Protein AF-0000000075078031 (afdb_homodimer)

InterPro domains:
  IPR005346 RnfH protein [MF_00460] (6-94)
  IPR005346 RnfH protein [PF03658] (6-88)
  IPR005346 RnfH protein [PTHR37483] (5-93)
  IPR016155 Molybdopterin synthase/thiamin biosynthesis sulphur carrier, beta-grasp [SSF54285] (5-80)
  IPR037021 RnfH superfamily [G3DSA:3.10.20.280] (1-89)

Nearest PDB structures (foldseek):
  2hj1-assembly1_B  TM=7.888E-01  e=2.689E-07  Haemophilus influenzae 86-028NP
  4uce-assembly1_A  TM=3.775E-01  e=6.584E-01  Human respiratory syncytial virus A2
  4uca-assembly2_B  TM=3.814E-01  e=9.697E-01  Human respiratory syncytial virus A2
  8bsi-assembly1_LT  TM=3.295E-01  e=5.536E+00  Giardia duodenalis
  2hj1-assembly1_B  TM=7.887E-01  e=2.689E-07  Haemophilus influenzae 86-028NP

Secondary structure (DSSP, 8-state):
----EEEEEEEEEETTEEEEEEEEEETT-BHHHHHHHHTHHHH-TT--TTT-EEEEEEEEE-TTPBP-TT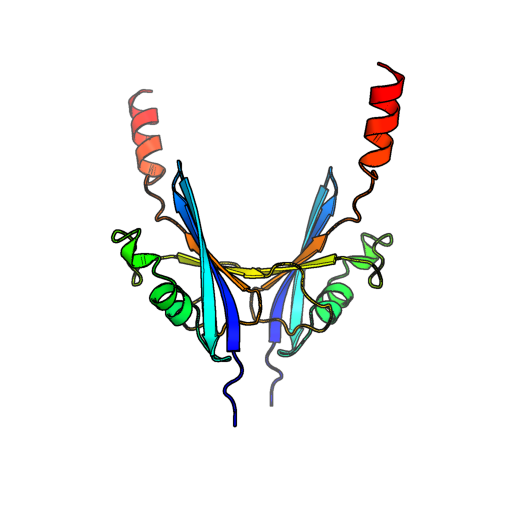EEEEEEPP--S-HHHHHHHHHHH-/----EEEEEEEEEETTEEEEEEEEEETT-BHHHHHHHHTHHHH-TT--TTT-EEEEEEEEE-TTPBP-TTEEEEEEPP--S-HHHHHHHHHHH-

pLDDT: mean 83.97, std 17.92, range [38.12, 98.19]

Structure (mmCIF, N/CA/C/O backbone):
data_AF-0000000075078031-model_v1
#
loop_
_entity.id
_entity.type
_entity.pdbx_description
1 polymer 'UPF0125 protein EQU24_10195'
#
loop_
_atom_site.group_PDB
_atom_site.id
_atom_site.type_symbol
_atom_site.label_atom_id
_atom_site.label_alt_id
_atom_site.label_comp_id
_atom_site.label_asym_id
_atom_site.label_entity_id
_atom_site.label_seq_id
_atom_site.pdbx_PDB_ins_code
_atom_site.Cartn_x
_atom_site.Cartn_y
_atom_site.Cartn_z
_atom_site.occupancy
_atom_site.B_iso_or_equiv
_atom_site.auth_seq_id
_atom_site.auth_comp_id
_atom_site.auth_asym_id
_atom_site.auth_atom_id
_atom_site.pdbx_PDB_model_num
ATOM 1 N N . MET A 1 1 ? -7.195 -23.688 18.781 1 52.31 1 MET A N 1
ATOM 2 C CA . MET A 1 1 ? -7.797 -22.375 18.594 1 52.31 1 MET A CA 1
ATOM 3 C C . MET A 1 1 ? -7.98 -22.078 17.109 1 52.31 1 MET A C 1
ATOM 5 O O . MET A 1 1 ? -7.258 -22.625 16.266 1 52.31 1 MET A O 1
ATOM 9 N N . ALA A 1 2 ? -9.102 -21.75 16.625 1 66.88 2 ALA A N 1
ATOM 10 C CA . ALA A 1 2 ? -9.43 -21.578 15.219 1 66.88 2 ALA A CA 1
ATOM 11 C C . ALA A 1 2 ? -8.477 -20.594 14.547 1 66.88 2 ALA A C 1
ATOM 13 O O . ALA A 1 2 ? -8.148 -19.547 15.117 1 66.88 2 ALA A O 1
ATOM 14 N N . GLU A 1 3 ? -7.68 -21.062 13.672 1 84.44 3 GLU A N 1
ATOM 15 C CA . GLU A 1 3 ? -6.723 -20.234 12.938 1 84.44 3 GLU A CA 1
ATOM 16 C C . GLU A 1 3 ? -7.406 -19.047 12.289 1 84.44 3 GLU A C 1
ATOM 18 O O . GLU A 1 3 ? -8.43 -19.188 11.617 1 84.44 3 GLU A O 1
ATOM 23 N N . LYS A 1 4 ? -7.055 -17.859 12.75 1 92.5 4 LYS A N 1
ATOM 24 C CA . LYS A 1 4 ? -7.621 -16.641 12.156 1 92.5 4 LYS A CA 1
ATOM 25 C C . LYS A 1 4 ? -7.18 -16.484 10.703 1 92.5 4 LYS A C 1
ATOM 27 O O . LYS A 1 4 ? -6 -16.641 10.391 1 92.5 4 LYS A O 1
ATOM 32 N N . LEU A 1 5 ? -8.219 -16.406 9.836 1 96.25 5 LEU A N 1
ATOM 33 C CA . LEU A 1 5 ? -7.926 -16.25 8.422 1 96.25 5 LEU A CA 1
ATOM 34 C C . LEU A 1 5 ? -7.992 -14.773 8.008 1 96.25 5 LEU A C 1
ATOM 36 O O . LEU A 1 5 ? -8.719 -13.984 8.625 1 96.25 5 LEU A O 1
ATOM 40 N N . ILE A 1 6 ? -7.172 -14.461 7.035 1 93.88 6 ILE A N 1
ATOM 41 C CA . ILE A 1 6 ? -7.211 -13.125 6.449 1 93.88 6 ILE A CA 1
ATOM 42 C C . ILE A 1 6 ? -7.488 -13.219 4.953 1 93.88 6 ILE A C 1
ATOM 44 O O . ILE A 1 6 ? -7.113 -14.203 4.309 1 93.88 6 ILE A O 1
ATOM 48 N N . ARG A 1 7 ? -8.172 -12.219 4.434 1 95 7 ARG A N 1
ATOM 49 C CA . ARG A 1 7 ? -8.438 -12.086 3.004 1 95 7 ARG A CA 1
ATOM 50 C C . ARG A 1 7 ? -7.531 -11.039 2.369 1 95 7 ARG A C 1
ATOM 52 O O . ARG A 1 7 ? -7.465 -9.906 2.844 1 95 7 ARG A O 1
ATOM 59 N N . VAL A 1 8 ? -6.805 -11.453 1.307 1 95.25 8 VAL A N 1
ATOM 60 C CA . VAL A 1 8 ? -5.941 -10.516 0.603 1 95.25 8 VAL A CA 1
ATOM 61 C C . VAL 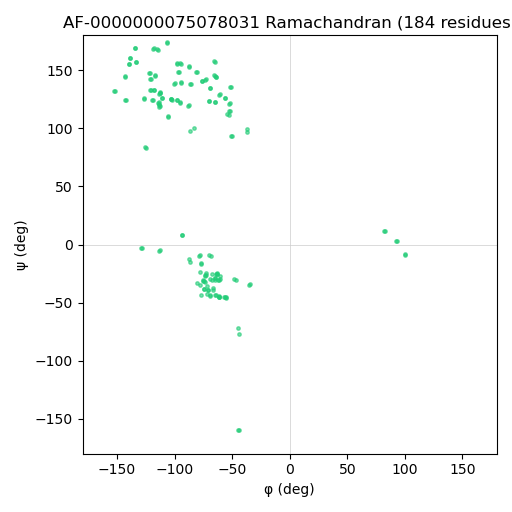A 1 8 ? -6.137 -10.664 -0.905 1 95.25 8 VAL A C 1
ATOM 63 O O . VAL A 1 8 ? -6.832 -11.57 -1.361 1 95.25 8 VAL A O 1
ATOM 66 N N . GLU A 1 9 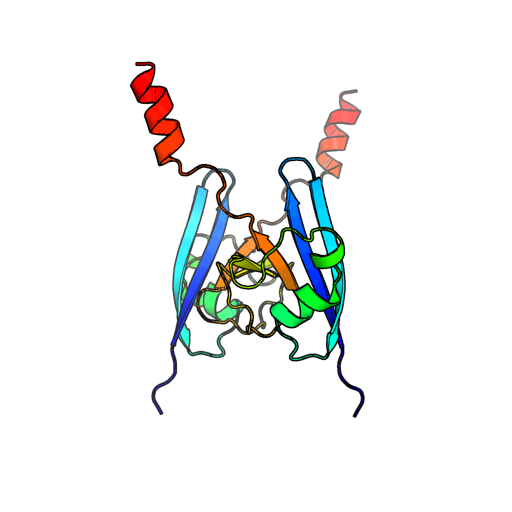? -5.539 -9.656 -1.618 1 96.06 9 GLU A N 1
ATOM 67 C CA . GLU A 1 9 ? -5.547 -9.695 -3.078 1 96.06 9 GLU A CA 1
ATOM 68 C C . GLU A 1 9 ? -4.129 -9.789 -3.633 1 96.06 9 GLU A C 1
ATOM 70 O O . GLU A 1 9 ? -3.184 -9.273 -3.027 1 96.06 9 GLU A O 1
ATOM 75 N N . VAL A 1 10 ? -3.971 -10.484 -4.703 1 97.19 10 VAL A N 1
ATOM 76 C CA . VAL A 1 10 ? -2.725 -10.547 -5.461 1 97.19 10 VAL A CA 1
ATOM 77 C C . VAL A 1 10 ? -2.953 -10.023 -6.875 1 97.19 10 VAL A C 1
ATOM 79 O O . VAL A 1 10 ? -3.83 -10.508 -7.59 1 97.19 10 VAL A O 1
ATOM 82 N N . ALA A 1 11 ? -2.184 -9.07 -7.199 1 95.69 11 ALA A N 1
ATOM 83 C CA . ALA A 1 11 ? -2.383 -8.414 -8.484 1 95.69 11 ALA A CA 1
ATOM 84 C C . ALA A 1 11 ? -1.135 -8.516 -9.359 1 95.69 11 ALA A C 1
ATOM 86 O O . ALA A 1 11 ? -0.011 -8.438 -8.852 1 95.69 11 ALA A O 1
ATOM 87 N N . TYR A 1 12 ? -1.345 -8.695 -10.672 1 95.69 12 TYR A N 1
ATOM 88 C CA . TYR A 1 12 ? -0.318 -8.672 -11.711 1 95.69 12 TYR A CA 1
ATOM 89 C C . TYR A 1 12 ? -0.837 -8.016 -12.977 1 95.69 12 TYR A C 1
ATOM 91 O O . TYR A 1 12 ? -1.879 -8.406 -13.508 1 95.69 12 TYR A O 1
ATOM 99 N N . ALA A 1 13 ? -0.062 -6.973 -13.391 1 90.19 13 ALA A N 1
ATOM 100 C CA . ALA A 1 13 ? -0.541 -6.207 -14.539 1 90.19 13 ALA A CA 1
ATOM 101 C C . ALA A 1 13 ? 0.386 -6.379 -15.742 1 90.19 13 ALA A C 1
ATOM 103 O O . ALA A 1 13 ? 1.573 -6.055 -15.672 1 90.19 13 ALA A O 1
ATOM 104 N N . LYS A 1 14 ? -0.208 -6.875 -16.781 1 86.38 14 LYS A N 1
ATOM 105 C CA . LYS A 1 14 ? 0.405 -6.797 -18.094 1 86.38 14 LYS A CA 1
ATOM 106 C C . LYS A 1 14 ? -0.108 -5.586 -18.875 1 86.38 14 LYS A C 1
ATOM 108 O O . LYS A 1 14 ? -1.148 -5.023 -18.531 1 86.38 14 LYS A O 1
ATOM 113 N N . PRO A 1 15 ? 0.733 -5.125 -19.875 1 82.75 15 PRO A N 1
ATOM 114 C CA . PRO A 1 15 ? 0.284 -3.955 -20.641 1 82.75 15 PRO A CA 1
ATOM 115 C C . PRO A 1 15 ? -1.155 -4.09 -21.125 1 82.75 15 PRO A C 1
ATOM 117 O O . PRO A 1 15 ? -1.91 -3.113 -21.109 1 82.75 15 PRO A O 1
ATOM 120 N N . GLU A 1 16 ? -1.658 -5.227 -21.375 1 85.94 16 GLU A N 1
ATOM 121 C CA . GLU A 1 16 ? -2.973 -5.402 -21.984 1 85.94 16 GLU A CA 1
ATOM 122 C C . GLU A 1 16 ? -3.955 -6.039 -21.016 1 85.94 16 GLU A C 1
ATOM 124 O O . GLU A 1 16 ? -5.133 -6.211 -21.328 1 85.94 16 GLU A O 1
ATOM 129 N N . GLU A 1 17 ? -3.43 -6.398 -19.906 1 88.38 17 GLU A N 1
ATOM 130 C CA . GLU A 1 17 ? -4.309 -7.133 -19 1 88.38 17 GLU A CA 1
ATOM 131 C C . GLU A 1 17 ? -3.898 -6.922 -17.547 1 88.38 17 GLU A C 1
ATOM 133 O O . GLU A 1 17 ? -2.717 -7.02 -17.203 1 88.38 17 GLU A O 1
ATOM 138 N N . GLN A 1 18 ? -4.855 -6.625 -16.75 1 92 18 GLN A N 1
ATOM 139 C CA . GLN A 1 18 ? -4.66 -6.609 -15.312 1 92 18 GLN A CA 1
ATOM 140 C C . GLN A 1 18 ? -5.465 -7.719 -14.633 1 92 18 GLN A C 1
ATOM 142 O O . GLN A 1 18 ? -6.664 -7.859 -14.883 1 92 18 GLN A O 1
ATOM 147 N N . VAL A 1 19 ? -4.77 -8.492 -13.781 1 95.62 19 VAL A N 1
ATOM 148 C CA . VAL A 1 19 ? -5.434 -9.57 -13.062 1 95.62 19 VAL A CA 1
ATOM 149 C C . VAL A 1 19 ? -5.312 -9.344 -11.555 1 95.62 19 VAL A C 1
ATOM 151 O O . VAL A 1 19 ? -4.23 -9.031 -11.055 1 95.62 19 VAL A O 1
ATOM 154 N N . ILE A 1 20 ? -6.426 -9.492 -10.914 1 96.06 20 ILE A N 1
ATOM 155 C CA . ILE A 1 20 ? -6.473 -9.43 -9.453 1 96.06 20 ILE A CA 1
ATOM 156 C C . ILE A 1 20 ? -7.152 -10.688 -8.914 1 96.06 20 ILE A C 1
ATOM 158 O O . ILE A 1 20 ? -8.289 -10.992 -9.273 1 96.06 20 ILE A O 1
ATOM 162 N N . LEU A 1 21 ? -6.465 -11.359 -8.023 1 97.62 21 LEU A N 1
ATOM 163 C CA . LEU A 1 21 ? -6.98 -12.602 -7.453 1 97.62 21 LEU A CA 1
ATOM 164 C C . LEU A 1 21 ? -7.176 -12.461 -5.945 1 97.62 21 LEU A C 1
ATOM 166 O O . LEU A 1 21 ? -6.277 -11.992 -5.242 1 97.62 21 LEU A O 1
ATOM 170 N N . ASN A 1 22 ? -8.328 -12.906 -5.527 1 97.38 22 ASN A N 1
ATOM 171 C CA . ASN A 1 22 ? -8.57 -12.969 -4.09 1 97.38 22 ASN A CA 1
ATOM 172 C C . ASN A 1 22 ? -8.062 -14.273 -3.488 1 97.38 22 ASN A C 1
ATOM 174 O O . ASN A 1 22 ? -8.188 -15.336 -4.102 1 97.38 22 ASN A O 1
ATOM 178 N N . THR A 1 23 ? -7.449 -14.117 -2.336 1 97.75 23 THR A N 1
ATOM 179 C CA . THR A 1 23 ? -6.957 -15.312 -1.661 1 97.75 23 THR A CA 1
ATOM 180 C C . THR A 1 23 ? -7.125 -15.188 -0.149 1 97.75 23 THR A C 1
ATOM 182 O O . THR A 1 23 ? -7.035 -14.094 0.402 1 97.75 23 THR A O 1
ATOM 185 N N . THR A 1 24 ? -7.422 -16.312 0.493 1 97.88 24 THR A N 1
ATOM 186 C CA . THR A 1 24 ? -7.57 -16.391 1.941 1 97.88 24 THR A CA 1
ATOM 187 C C . THR A 1 24 ? -6.457 -17.234 2.557 1 97.88 24 THR A C 1
ATOM 189 O O . THR A 1 24 ? -6.16 -18.328 2.072 1 97.88 24 THR A O 1
ATOM 192 N N . LEU A 1 25 ? -5.875 -16.672 3.562 1 97.69 25 LEU A N 1
ATOM 193 C CA . LEU A 1 25 ? -4.727 -17.312 4.199 1 97.69 25 LEU A CA 1
ATOM 194 C C . LEU A 1 25 ? -4.805 -17.188 5.715 1 97.69 25 LEU A C 1
ATOM 196 O O . LEU A 1 25 ? -5.543 -16.344 6.234 1 97.69 25 LEU A O 1
ATOM 200 N N . PRO A 1 26 ? -4.07 -18.047 6.418 1 97.12 26 PRO A N 1
ATOM 201 C CA . PRO A 1 26 ? -3.973 -17.828 7.863 1 97.12 26 PRO A CA 1
ATOM 202 C C . PRO A 1 26 ? -3.268 -16.516 8.219 1 97.12 26 PRO A C 1
ATOM 204 O O . PRO A 1 26 ? -2.334 -16.109 7.523 1 97.12 26 PRO A O 1
ATOM 207 N N . GLU A 1 27 ? -3.75 -15.906 9.266 1 94.81 27 GLU A N 1
ATOM 208 C CA . GLU A 1 27 ? -3.02 -14.766 9.805 1 94.81 27 GLU A CA 1
ATOM 209 C C . GLU A 1 27 ? -1.55 -15.109 10.031 1 94.81 27 GLU A C 1
ATOM 211 O O . GLU A 1 27 ? -1.229 -16.188 10.531 1 94.81 27 GLU A O 1
ATOM 216 N N . GLY A 1 28 ? -0.612 -14.203 9.641 1 93.5 28 GLY A N 1
ATOM 217 C CA . GLY A 1 28 ? 0.814 -14.469 9.734 1 93.5 28 GLY A CA 1
ATOM 218 C C . GLY A 1 28 ? 1.431 -14.883 8.406 1 93.5 28 GLY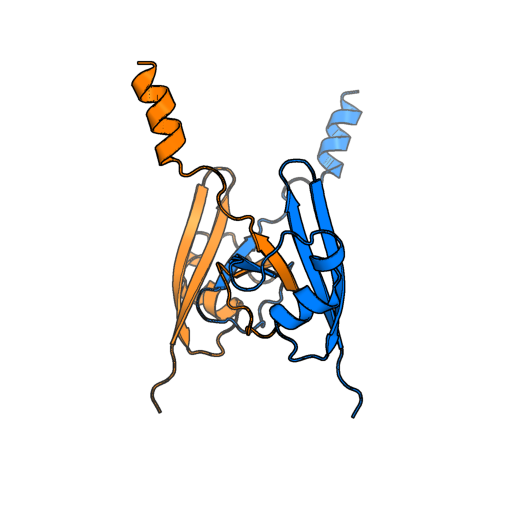 A C 1
ATOM 219 O O . GLY A 1 28 ? 2.656 -14.953 8.289 1 93.5 28 GLY A O 1
ATOM 220 N N . ALA A 1 29 ? 0.573 -15.117 7.414 1 96.75 29 ALA A N 1
ATOM 221 C CA . ALA A 1 29 ? 1.073 -15.484 6.094 1 96.75 29 ALA A CA 1
ATOM 222 C C . ALA A 1 29 ? 1.873 -14.344 5.473 1 96.75 29 ALA A C 1
ATOM 224 O O . ALA A 1 29 ? 1.639 -13.172 5.785 1 96.75 29 ALA A O 1
ATOM 225 N N . THR A 1 30 ? 2.734 -14.711 4.535 1 96.5 30 THR A N 1
ATOM 226 C CA . THR A 1 30 ? 3.641 -13.742 3.932 1 96.5 30 THR A CA 1
ATOM 227 C C . THR A 1 30 ? 3.205 -13.406 2.508 1 96.5 30 THR A C 1
ATOM 229 O O . THR A 1 30 ? 2.305 -14.047 1.962 1 96.5 30 THR A O 1
ATOM 232 N N . VAL A 1 31 ? 3.887 -12.477 1.977 1 96.19 31 VAL A N 1
ATOM 233 C CA . VAL A 1 31 ? 3.695 -12.086 0.583 1 96.19 31 VAL A CA 1
ATOM 234 C C . VAL A 1 31 ? 3.896 -13.297 -0.323 1 96.19 31 VAL A C 1
ATOM 236 O O . VAL A 1 31 ? 3.082 -13.562 -1.211 1 96.19 31 VAL A O 1
ATOM 239 N N . GLU A 1 32 ? 4.922 -14.031 -0.064 1 97.62 32 GLU A N 1
ATOM 240 C CA . GLU A 1 32 ? 5.207 -15.219 -0.861 1 97.62 32 GLU A CA 1
ATOM 241 C C . GLU A 1 32 ? 4.074 -16.234 -0.764 1 97.62 32 GLU A C 1
ATOM 243 O O . GLU A 1 32 ? 3.648 -16.797 -1.776 1 97.62 32 GLU A O 1
ATOM 248 N N . ASP A 1 33 ? 3.617 -16.438 0.442 1 98.06 33 ASP A N 1
ATOM 249 C CA . ASP A 1 33 ? 2.508 -17.359 0.654 1 98.06 33 ASP A CA 1
ATOM 250 C C . ASP A 1 33 ? 1.303 -16.984 -0.202 1 98.06 33 ASP A C 1
ATOM 252 O O . ASP A 1 33 ? 0.677 -17.844 -0.822 1 98.06 33 ASP A O 1
ATOM 256 N N . ALA A 1 34 ? 1.027 -15.711 -0.172 1 98.19 34 ALA A N 1
ATOM 257 C CA . ALA A 1 34 ? -0.129 -15.219 -0.913 1 98.19 34 ALA A CA 1
ATOM 258 C C . ALA A 1 34 ? 0.051 -15.422 -2.414 1 98.19 34 ALA A C 1
ATOM 260 O O . ALA A 1 34 ? -0.882 -15.836 -3.107 1 98.19 34 ALA A O 1
ATOM 261 N N . ILE A 1 35 ? 1.223 -15.133 -2.9 1 97.94 35 ILE A N 1
ATOM 262 C CA . ILE A 1 35 ? 1.506 -15.273 -4.324 1 97.94 35 ILE A CA 1
ATOM 263 C C . ILE A 1 35 ? 1.332 -16.734 -4.742 1 97.94 35 ILE A C 1
ATOM 265 O O . ILE A 1 35 ? 0.65 -17.031 -5.727 1 97.94 35 ILE A O 1
ATOM 269 N N . ILE A 1 36 ? 1.835 -17.594 -3.98 1 97.88 36 ILE A N 1
ATOM 270 C CA . ILE A 1 36 ? 1.804 -19.016 -4.305 1 97.88 36 ILE A CA 1
ATOM 271 C C . ILE A 1 36 ? 0.371 -19.531 -4.215 1 97.88 36 ILE A C 1
ATOM 273 O O . ILE A 1 36 ? -0.115 -20.188 -5.137 1 97.88 36 ILE A O 1
ATOM 277 N N . LYS A 1 37 ? -0.307 -19.172 -3.262 1 98.19 37 LYS A N 1
ATOM 278 C CA . LYS A 1 37 ? -1.637 -19.719 -2.998 1 98.19 37 LYS A CA 1
ATOM 279 C C . LYS A 1 37 ? -2.664 -19.141 -3.971 1 98.19 37 LYS A C 1
ATOM 281 O O . LYS A 1 37 ? -3.652 -19.812 -4.297 1 98.19 37 LYS A O 1
ATOM 286 N N . SER A 1 38 ? -2.488 -18 -4.383 1 98 38 SER A N 1
ATOM 287 C CA . SER A 1 38 ? -3.48 -17.281 -5.176 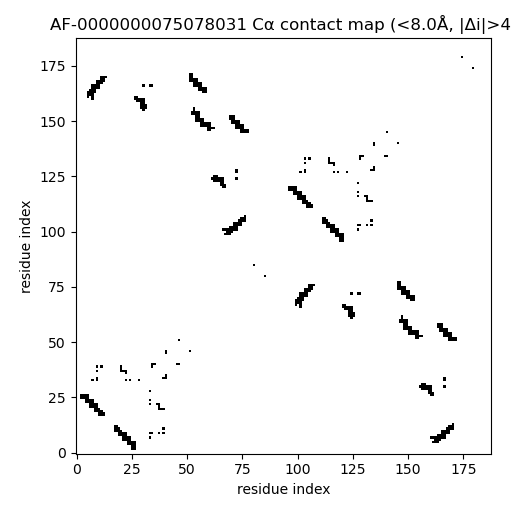1 98 38 SER A CA 1
ATOM 288 C C . SER A 1 38 ? -3.695 -17.953 -6.527 1 98 38 SER A C 1
ATOM 290 O O . SER A 1 38 ? -4.742 -17.781 -7.152 1 98 38 SER A O 1
ATOM 292 N N . GLY A 1 39 ? -2.648 -18.625 -7.043 1 97.56 39 GLY A N 1
ATOM 293 C CA . GLY A 1 39 ? -2.715 -19.219 -8.367 1 97.56 39 GLY A CA 1
ATOM 294 C C . GLY A 1 39 ? -2.184 -18.312 -9.461 1 97.56 39 GLY A C 1
ATOM 295 O O . GLY A 1 39 ? -2.211 -18.672 -10.641 1 97.56 39 GLY A O 1
ATOM 296 N N . ILE A 1 40 ? -1.698 -17.203 -9.086 1 97.62 40 ILE A N 1
ATOM 297 C CA . ILE A 1 40 ? -1.232 -16.234 -10.078 1 97.62 40 ILE A CA 1
ATOM 298 C C . ILE A 1 40 ? -0.082 -16.844 -10.883 1 97.62 40 ILE A C 1
ATOM 300 O O . ILE A 1 40 ? 0.055 -16.562 -12.078 1 97.62 40 ILE A O 1
ATOM 304 N N . LEU A 1 41 ? 0.693 -17.688 -10.328 1 96.56 41 LEU A N 1
ATOM 305 C CA . LEU A 1 41 ? 1.831 -18.297 -11.008 1 96.56 41 LEU A CA 1
ATOM 306 C C . LEU A 1 41 ? 1.365 -19.328 -12.039 1 96.56 41 LEU A C 1
ATOM 308 O O . LEU A 1 41 ? 2.078 -19.609 -13 1 96.56 41 LEU A O 1
ATOM 312 N N . VAL A 1 42 ? 0.212 -19.891 -11.805 1 96.44 42 VAL A N 1
ATOM 313 C CA . VAL A 1 42 ? -0.378 -20.812 -12.773 1 96.44 42 VAL A CA 1
ATOM 314 C C . VAL A 1 42 ? -0.854 -20.031 -14 1 96.44 42 VAL A C 1
ATOM 316 O O . VAL A 1 42 ? -0.65 -20.469 -15.141 1 96.44 42 VAL A O 1
ATOM 319 N N . ARG A 1 43 ? -1.389 -18.906 -13.727 1 94.75 43 ARG A N 1
ATOM 320 C CA . ARG A 1 43 ? -1.907 -18.062 -14.797 1 94.75 43 ARG A CA 1
ATOM 321 C C . ARG A 1 43 ? -0.771 -17.391 -15.562 1 94.75 43 ARG A C 1
ATOM 323 O O . ARG A 1 43 ? -0.861 -17.219 -16.781 1 94.75 43 ARG A O 1
ATOM 330 N N . PHE A 1 44 ? 0.201 -17.016 -14.852 1 95.38 44 PHE A N 1
ATOM 331 C CA . PHE A 1 44 ? 1.363 -16.359 -15.445 1 95.38 44 PHE A CA 1
ATOM 332 C C . PHE A 1 44 ? 2.645 -17.094 -15.07 1 95.38 44 PHE A C 1
ATOM 334 O O . PHE A 1 44 ? 3.41 -16.625 -14.219 1 95.38 44 PHE A O 1
ATOM 341 N N . PRO A 1 45 ? 2.957 -18.141 -15.789 1 95.25 45 PRO A N 1
ATOM 342 C CA . PRO A 1 45 ? 4.117 -18.953 -15.453 1 95.25 45 PRO A CA 1
ATOM 343 C C . PRO A 1 45 ? 5.445 -18.234 -15.672 1 95.25 45 PRO A C 1
ATOM 345 O O . PRO A 1 45 ? 6.488 -18.688 -15.203 1 95.25 45 PRO A O 1
ATOM 348 N N . GLU A 1 46 ? 5.41 -17.094 -16.297 1 92.81 46 GLU A N 1
ATOM 349 C CA . GLU A 1 46 ? 6.621 -16.328 -16.562 1 92.81 46 GLU A CA 1
ATOM 350 C C . GLU A 1 46 ? 7.113 -15.609 -15.32 1 92.81 46 GLU A C 1
ATOM 352 O O . GLU A 1 46 ? 8.258 -15.141 -15.281 1 92.81 46 GLU A O 1
ATOM 357 N N . ILE A 1 47 ? 6.281 -15.531 -14.414 1 94.06 47 ILE A N 1
ATOM 358 C CA . ILE A 1 47 ? 6.688 -14.859 -13.18 1 94.06 47 ILE A CA 1
ATOM 359 C C . ILE A 1 47 ? 7.707 -15.719 -12.438 1 94.06 47 ILE A C 1
ATOM 361 O O . ILE A 1 47 ? 7.434 -16.875 -12.109 1 94.06 47 ILE A O 1
ATOM 365 N N . ASP A 1 48 ? 8.828 -15.094 -12.195 1 93.75 48 ASP A N 1
ATOM 366 C CA . ASP A 1 48 ? 9.883 -15.734 -11.414 1 93.75 48 ASP A CA 1
ATOM 367 C C . ASP A 1 48 ? 9.953 -15.141 -10.008 1 93.75 48 ASP A C 1
ATOM 369 O O . ASP A 1 48 ? 10.477 -14.039 -9.82 1 93.75 48 ASP A O 1
ATOM 373 N N . LEU A 1 49 ? 9.562 -15.914 -9.039 1 92.25 49 LEU A N 1
ATOM 374 C CA . LEU A 1 49 ? 9.461 -15.43 -7.664 1 92.25 49 LEU A CA 1
ATOM 375 C C . LEU A 1 49 ? 10.828 -15.008 -7.129 1 92.25 49 LEU A C 1
ATOM 377 O O . LEU A 1 49 ? 10.914 -14.172 -6.227 1 92.25 49 LEU A O 1
ATOM 381 N N . SER A 1 50 ? 11.859 -15.562 -7.703 1 90.5 50 SER A N 1
ATOM 382 C CA . SER A 1 50 ? 13.211 -15.266 -7.227 1 90.5 50 SER A CA 1
ATOM 383 C C . SER A 1 50 ? 13.688 -13.914 -7.746 1 90.5 50 SER A C 1
ATOM 385 O O . SER A 1 50 ? 14.672 -13.359 -7.242 1 90.5 50 SER A O 1
ATOM 387 N N . GLN A 1 51 ? 12.938 -13.336 -8.68 1 89.44 51 GLN A N 1
ATOM 388 C CA . GLN A 1 51 ? 13.414 -12.117 -9.328 1 89.44 51 GLN A CA 1
ATOM 389 C C . GLN A 1 51 ? 12.359 -11.023 -9.289 1 89.44 51 GLN A C 1
ATOM 391 O O . GLN A 1 51 ? 12.625 -9.875 -9.664 1 89.44 51 GLN A O 1
ATOM 396 N N . VAL A 1 52 ? 11.281 -11.281 -8.812 1 89.69 52 VAL A N 1
ATOM 397 C CA . VAL A 1 52 ? 10.164 -10.344 -8.922 1 89.69 52 VAL A CA 1
ATOM 398 C C . VAL A 1 52 ? 10.297 -9.258 -7.852 1 89.69 52 VAL A C 1
ATOM 400 O O . VAL A 1 52 ? 10.875 -9.492 -6.789 1 89.69 52 VAL A O 1
ATOM 403 N N . LYS A 1 53 ? 9.805 -8.117 -8.25 1 90.69 53 LYS A N 1
ATOM 404 C CA . LYS A 1 53 ? 9.562 -7.055 -7.285 1 90.69 53 LYS A CA 1
ATOM 405 C C . LYS A 1 53 ? 8.086 -6.988 -6.898 1 90.69 53 LYS A C 1
ATOM 407 O O . LYS A 1 53 ? 7.211 -7.164 -7.746 1 90.69 53 LYS A O 1
ATOM 412 N N . VAL A 1 54 ? 7.93 -6.793 -5.617 1 92.94 54 VAL A N 1
ATOM 413 C CA . VAL A 1 54 ? 6.551 -6.762 -5.145 1 92.94 54 VAL A CA 1
ATOM 414 C C . VAL A 1 54 ? 6.352 -5.566 -4.215 1 92.94 54 VAL A C 1
ATOM 416 O O . VAL A 1 54 ? 7.316 -5.047 -3.646 1 92.94 54 VAL A O 1
ATOM 419 N N . GLY A 1 55 ? 5.062 -5.18 -4.145 1 90.62 55 GLY A N 1
ATOM 420 C CA . GLY A 1 55 ? 4.641 -4.152 -3.207 1 90.62 55 GLY A CA 1
ATOM 421 C C . GLY A 1 55 ? 3.309 -4.457 -2.549 1 90.62 55 GLY A C 1
ATOM 422 O O . GLY A 1 55 ? 2.531 -5.27 -3.051 1 90.62 55 GLY A O 1
ATOM 423 N N . ILE A 1 56 ? 3.131 -3.891 -1.396 1 89.62 56 ILE A N 1
ATOM 424 C CA . ILE A 1 56 ? 1.86 -4.066 -0.702 1 89.62 56 ILE A CA 1
ATOM 425 C C . ILE A 1 56 ? 1.095 -2.744 -0.684 1 89.62 56 ILE A C 1
ATOM 427 O O . ILE A 1 56 ? 1.665 -1.692 -0.388 1 89.62 56 ILE A O 1
ATOM 431 N N . PHE A 1 57 ? -0.117 -2.818 -1.165 1 82.12 57 PHE A N 1
ATOM 432 C CA . PHE A 1 57 ? -1.062 -1.712 -1.062 1 82.12 57 PHE A CA 1
ATOM 433 C C . PHE A 1 57 ? -2.223 -2.074 -0.143 1 82.12 57 PHE A C 1
ATOM 435 O O . PHE A 1 57 ? -2.791 -3.162 -0.252 1 82.12 57 PHE A O 1
ATOM 442 N N . SER A 1 58 ? -2.316 -1.352 0.814 1 77.94 58 SER A N 1
ATOM 443 C CA . SER A 1 58 ? -3.502 -1.573 1.637 1 77.94 58 SER A CA 1
ATOM 444 C C . SER A 1 58 ? -4.625 -0.617 1.255 1 77.94 58 SER A C 1
ATOM 446 O O . SER A 1 58 ? -4.375 0.532 0.886 1 77.94 58 SER A O 1
ATOM 448 N N . GLY A 1 59 ? -5.754 -1.21 0.903 1 70.94 59 GLY A N 1
ATOM 449 C CA . GLY A 1 59 ? -6.914 -0.345 0.761 1 70.94 59 GLY A CA 1
ATOM 450 C C . GLY A 1 59 ? -7.066 0.643 1.902 1 70.94 59 GLY A C 1
ATOM 451 O O . GLY A 1 59 ? -6.098 0.947 2.6 1 70.94 59 GLY A O 1
ATOM 452 N N . ALA A 1 60 ? -8.266 1.179 2.096 1 75.62 60 ALA A N 1
ATOM 453 C CA . ALA A 1 60 ? -8.609 2.037 3.227 1 75.62 60 ALA A CA 1
ATOM 454 C C . ALA A 1 60 ? -8.234 1.377 4.551 1 75.62 60 ALA A C 1
ATOM 456 O O . ALA A 1 60 ? -8.43 0.172 4.727 1 75.62 60 ALA A O 1
ATOM 457 N N . CYS A 1 61 ? -7.379 2.08 5.312 1 84.38 61 CYS A N 1
ATOM 458 C CA . CYS A 1 61 ? -6.934 1.522 6.586 1 84.38 61 CYS A CA 1
ATOM 459 C C . CYS A 1 61 ? -7.418 2.373 7.754 1 84.38 61 CYS A C 1
ATOM 461 O O . CYS A 1 61 ? -7.965 3.459 7.551 1 84.38 61 CYS A O 1
ATOM 463 N N . LYS A 1 62 ? -7.234 1.738 8.906 1 88.31 62 LYS A N 1
ATOM 464 C CA . LYS A 1 62 ? -7.629 2.439 10.125 1 88.31 62 LYS A CA 1
ATOM 465 C C . LYS A 1 62 ? -6.492 3.312 10.648 1 88.31 62 LYS A C 1
ATOM 467 O O . LYS A 1 62 ? -5.316 2.994 10.453 1 88.31 62 LYS A O 1
ATOM 472 N N . LEU A 1 63 ? -6.914 4.297 11.328 1 93.81 63 LEU A N 1
ATOM 473 C CA . LEU A 1 63 ? -5.945 5.223 11.898 1 93.81 63 LEU A CA 1
ATOM 474 C C . LEU A 1 63 ? -5.07 4.52 12.938 1 93.81 63 LEU A C 1
ATOM 476 O O . LEU A 1 63 ? -3.932 4.934 13.172 1 93.81 63 LEU A O 1
ATOM 480 N N . ASN A 1 64 ? -5.574 3.457 13.531 1 93.88 64 ASN A N 1
ATOM 481 C CA . ASN A 1 64 ? -4.824 2.791 14.594 1 93.88 64 ASN A CA 1
ATOM 482 C C . ASN A 1 64 ? -3.977 1.647 14.047 1 93.88 64 ASN A C 1
ATOM 484 O O . ASN A 1 64 ? -3.363 0.903 14.812 1 93.88 64 ASN A O 1
ATOM 488 N N . GLN A 1 65 ? -3.891 1.507 12.781 1 89.62 65 GLN A N 1
ATOM 489 C CA . GLN A 1 65 ? -3.062 0.464 12.18 1 89.62 65 GLN A CA 1
ATOM 490 C C . GLN A 1 65 ? -1.58 0.748 12.398 1 89.62 65 GLN A C 1
ATOM 492 O O . GLN A 1 65 ? -1.119 1.87 12.188 1 89.62 65 GLN A O 1
ATOM 497 N N . VAL A 1 66 ? -0.857 -0.3 12.797 1 90.62 66 VAL A N 1
ATOM 498 C CA . VAL A 1 66 ? 0.573 -0.175 13.055 1 90.62 66 VAL A CA 1
ATOM 499 C C . VAL A 1 66 ? 1.338 -0.114 11.734 1 90.62 66 VAL A C 1
ATOM 501 O O . VAL A 1 66 ? 1.041 -0.866 10.805 1 90.62 66 VAL A O 1
ATOM 504 N N . LEU A 1 67 ? 2.34 0.742 11.727 1 90.06 67 LEU A N 1
ATOM 505 C CA . LEU A 1 67 ? 3.135 0.968 10.523 1 90.06 67 LEU A CA 1
ATOM 506 C C . LEU A 1 67 ? 4.422 0.151 10.562 1 90.06 67 LEU A C 1
ATOM 508 O O . LEU A 1 67 ? 4.887 -0.234 11.641 1 90.06 67 LEU A O 1
ATOM 512 N N . LYS A 1 68 ? 4.934 -0.102 9.414 1 85.56 68 LYS A N 1
ATOM 513 C CA . LYS A 1 68 ? 6.238 -0.73 9.242 1 85.56 68 LYS A CA 1
ATOM 514 C C . LYS A 1 68 ? 7.199 0.193 8.492 1 85.56 68 LYS A C 1
ATOM 516 O O . LYS A 1 68 ? 6.781 1.2 7.922 1 85.56 68 LYS A O 1
ATOM 521 N N . GLU A 1 69 ? 8.406 -0.284 8.57 1 88.44 69 GLU A N 1
ATOM 522 C CA . GLU A 1 69 ? 9.453 0.483 7.895 1 88.44 69 GLU A CA 1
ATOM 523 C C . GLU A 1 69 ? 9.117 0.679 6.418 1 88.44 69 GLU A C 1
ATOM 525 O O . GLU A 1 69 ? 8.703 -0.263 5.738 1 88.44 69 GLU A O 1
ATOM 530 N N . PHE A 1 70 ? 9.102 1.983 5.883 1 87.31 70 PHE A N 1
ATOM 531 C CA . PHE A 1 70 ? 8.992 2.381 4.484 1 87.31 70 PHE A CA 1
ATOM 532 C C . PHE A 1 70 ? 7.539 2.379 4.031 1 87.31 70 PHE A C 1
ATOM 534 O O . PHE A 1 70 ? 7.254 2.486 2.836 1 87.31 70 PHE A O 1
ATOM 541 N N . ASP A 1 71 ? 6.664 2.27 4.949 1 88.94 71 ASP A N 1
ATOM 542 C CA . ASP A 1 71 ? 5.266 2.486 4.594 1 88.94 71 ASP A CA 1
ATOM 543 C C . ASP A 1 71 ? 5.023 3.936 4.172 1 88.94 71 ASP A C 1
ATOM 545 O O . ASP A 1 71 ? 5.691 4.848 4.664 1 88.94 71 ASP A O 1
ATOM 549 N N . ARG A 1 72 ? 4.117 4.055 3.229 1 91.62 72 ARG A N 1
ATOM 550 C CA . ARG A 1 72 ? 3.611 5.387 2.92 1 91.62 72 ARG A CA 1
ATOM 551 C C . ARG A 1 72 ? 2.133 5.508 3.281 1 91.62 72 ARG A C 1
ATOM 553 O O . ARG A 1 72 ? 1.305 4.738 2.789 1 91.62 72 ARG A O 1
ATOM 560 N N . VAL A 1 73 ? 1.863 6.41 4.09 1 94.44 73 VAL A N 1
ATOM 561 C CA . VAL A 1 73 ? 0.483 6.723 4.449 1 94.44 73 VAL A CA 1
ATOM 562 C C . VAL A 1 73 ? -0.089 7.738 3.465 1 94.44 73 VAL A C 1
ATOM 564 O O . VAL A 1 73 ? 0.427 8.852 3.344 1 94.44 73 VAL A O 1
ATOM 567 N N . GLU A 1 74 ? -1.126 7.32 2.832 1 93.12 74 GLU A N 1
ATOM 568 C CA . GLU A 1 74 ? -1.824 8.211 1.913 1 93.12 74 GLU A CA 1
ATOM 569 C C . GLU A 1 74 ? -3.113 8.742 2.533 1 93.12 74 GLU A C 1
ATOM 571 O O . GLU A 1 74 ? -3.967 7.965 2.965 1 93.12 74 GLU A O 1
ATOM 576 N N . ILE A 1 75 ? -3.291 10.07 2.588 1 94.25 75 ILE A N 1
ATOM 577 C CA . ILE A 1 75 ? -4.52 10.711 3.047 1 94.25 75 ILE A CA 1
ATOM 578 C C . ILE A 1 75 ? -5.375 11.102 1.847 1 94.25 75 ILE A C 1
ATOM 580 O O . ILE A 1 75 ? -4.941 11.883 0.994 1 94.25 75 ILE A O 1
ATOM 584 N N . TYR A 1 76 ? -6.527 10.633 1.877 1 90.75 76 TYR A N 1
ATOM 585 C CA . TYR A 1 76 ? -7.41 10.891 0.744 1 90.75 76 TYR A CA 1
ATOM 586 C C . TYR A 1 76 ? -8.289 12.109 0.999 1 90.75 76 TYR A C 1
ATOM 588 O O . TYR A 1 76 ? -8.758 12.32 2.119 1 90.75 76 TYR A O 1
ATOM 596 N N . ARG A 1 77 ? -8.461 12.867 -0.007 1 86.44 77 ARG A N 1
ATOM 597 C CA . ARG A 1 77 ? -9.359 14.016 0.091 1 86.44 77 ARG A CA 1
ATOM 598 C C . ARG A 1 77 ? -10.82 13.57 0.09 1 86.44 77 ARG A C 1
ATOM 600 O O . ARG A 1 77 ? -11.18 12.609 -0.588 1 86.44 77 ARG A O 1
ATOM 607 N N . PRO A 1 78 ? -11.602 14.312 0.945 1 78.81 78 PRO A N 1
ATOM 608 C CA . PRO A 1 78 ? -13.031 14.023 0.866 1 78.81 78 PRO A CA 1
ATOM 609 C C . PRO A 1 78 ? -13.617 14.305 -0.517 1 78.81 78 PRO A C 1
ATOM 611 O O . PRO A 1 78 ? -13.156 15.211 -1.214 1 78.81 78 PRO A O 1
ATOM 614 N N . LEU A 1 79 ? -14.312 13.344 -1.007 1 65.81 79 LEU A N 1
ATOM 615 C CA . LEU A 1 79 ? -14.961 13.531 -2.297 1 65.81 79 LEU A CA 1
ATOM 616 C C . LEU A 1 79 ? -15.773 14.82 -2.314 1 65.81 79 LEU A C 1
ATOM 618 O O . LEU A 1 79 ? -16.5 15.117 -1.362 1 65.81 79 LEU A O 1
ATOM 622 N N . LEU A 1 80 ? -15.133 15.867 -2.77 1 60.34 80 LEU A N 1
ATOM 623 C CA . LEU A 1 80 ? -15.875 17.125 -2.799 1 60.34 80 LEU A CA 1
ATOM 624 C C . LEU A 1 80 ? -17.281 16.922 -3.361 1 60.34 80 LEU A C 1
ATOM 626 O O . LEU A 1 80 ? -18.25 17.516 -2.869 1 60.34 80 LEU A O 1
ATOM 630 N N . HIS A 1 81 ? -17.375 16.672 -4.75 1 51.91 81 HIS A N 1
ATOM 631 C CA . HIS A 1 81 ? -18.656 16.828 -5.445 1 51.91 81 HIS A CA 1
ATOM 632 C C . HIS A 1 81 ? -19.484 15.555 -5.383 1 51.91 81 HIS A C 1
ATOM 634 O O . HIS A 1 81 ? -18.984 14.477 -5.715 1 51.91 81 HIS A O 1
ATOM 640 N N . ASP A 1 82 ? -20.391 15.508 -4.461 1 51.31 82 ASP A N 1
ATOM 641 C CA . ASP A 1 82 ? -21.422 14.492 -4.633 1 51.31 82 ASP A CA 1
ATOM 642 C C . ASP A 1 82 ? -21.797 14.336 -6.105 1 51.31 82 ASP A C 1
ATOM 644 O O . ASP A 1 82 ? -22.266 15.281 -6.742 1 51.31 82 ASP A O 1
ATOM 648 N N . PRO A 1 83 ? -21.219 13.312 -6.676 1 49.81 83 PRO A N 1
ATOM 649 C CA . PRO A 1 83 ? -21.625 13.086 -8.07 1 49.81 83 PRO A CA 1
ATOM 650 C C . PRO A 1 83 ? -23.094 13.422 -8.32 1 49.81 83 PRO A C 1
ATOM 652 O O . PRO A 1 83 ? -23.484 13.68 -9.469 1 49.81 83 PRO A O 1
ATOM 655 N N . LYS A 1 84 ? -23.828 13.164 -7.379 1 48.16 84 LYS A N 1
ATOM 656 C CA . LYS A 1 84 ? -25.234 13.406 -7.605 1 48.16 84 LYS A CA 1
ATOM 657 C C . LYS A 1 84 ? -25.5 14.875 -7.926 1 48.16 84 LYS A C 1
ATOM 659 O O . LYS A 1 84 ? -26.5 15.211 -8.578 1 48.16 84 LYS A O 1
ATOM 664 N N . GLU A 1 85 ? -24.703 15.641 -7.41 1 43.19 85 GLU A N 1
ATOM 665 C CA . GLU A 1 85 ? -25 17.031 -7.715 1 43.19 85 GLU A CA 1
ATOM 666 C C . GLU A 1 85 ? -24.547 17.406 -9.125 1 43.19 85 GLU A C 1
ATOM 668 O O . GLU A 1 85 ? -25.141 18.266 -9.773 1 43.19 85 GLU A O 1
ATOM 673 N N . SER A 1 86 ? -23.516 16.859 -9.5 1 44.16 86 SER A N 1
ATOM 674 C CA . SER A 1 86 ? -23.094 17.109 -10.875 1 44.16 86 SER A CA 1
ATOM 675 C C . SER A 1 86 ? -24.062 16.484 -11.875 1 44.16 86 SER A C 1
ATOM 677 O O . SER A 1 86 ? -24.266 17.016 -12.977 1 44.16 86 SER A O 1
ATOM 679 N N . ARG A 1 87 ? -24.594 15.508 -11.508 1 47.09 87 ARG A N 1
ATOM 680 C CA . ARG A 1 87 ? -25.625 14.938 -12.391 1 47.09 87 ARG A CA 1
ATOM 681 C C . ARG A 1 87 ? -26.875 15.797 -12.383 1 47.09 87 ARG A C 1
ATOM 683 O O . ARG A 1 87 ? -27.641 15.797 -13.359 1 47.09 87 ARG A O 1
ATOM 690 N N . ARG A 1 88 ? -27.156 16.328 -11.312 1 46.47 88 ARG A N 1
ATOM 691 C CA . ARG A 1 88 ? -28.359 17.156 -11.312 1 46.47 88 ARG A CA 1
ATOM 692 C C . ARG A 1 88 ? -28.188 18.391 -12.188 1 46.47 88 ARG A C 1
ATOM 694 O O . ARG A 1 88 ? -29.125 18.844 -12.844 1 46.47 88 ARG A O 1
ATOM 701 N N . SER A 1 89 ? -27.062 18.859 -12.117 1 43.47 89 SER A N 1
ATOM 702 C CA . SER A 1 89 ? -26.922 20.062 -12.922 1 43.47 89 SER A CA 1
ATOM 703 C C . SER A 1 89 ? -26.828 19.719 -14.406 1 43.47 89 SER A C 1
ATOM 705 O O . SER A 1 89 ? -27.25 20.516 -15.258 1 43.47 89 SER A O 1
ATOM 707 N N . LYS A 1 90 ? -26.297 18.594 -14.688 1 45.94 90 LYS A N 1
ATOM 708 C CA . LYS A 1 90 ? -26.312 18.219 -16.094 1 45.94 90 LYS A CA 1
ATOM 709 C C . LYS A 1 90 ? -27.719 17.844 -16.547 1 45.94 90 LYS A C 1
ATOM 711 O O . LYS A 1 90 ? -28.078 18.047 -17.719 1 45.94 90 LYS A O 1
ATOM 716 N N . ALA A 1 91 ? -28.375 17.125 -15.742 1 46.16 91 ALA A N 1
ATOM 717 C CA . ALA A 1 91 ? -29.75 16.812 -16.109 1 46.16 91 ALA A CA 1
ATOM 718 C C . ALA A 1 91 ? -30.625 18.062 -16.078 1 46.16 91 ALA A C 1
ATOM 720 O O . ALA A 1 91 ? -31.594 18.156 -16.844 1 46.16 91 ALA A O 1
ATOM 721 N N . ALA A 1 92 ? -30.25 18.969 -15.336 1 42.78 92 ALA A N 1
ATOM 722 C CA . ALA A 1 92 ? -31.078 20.156 -15.367 1 42.78 92 ALA A CA 1
ATOM 723 C C . ALA A 1 92 ? -30.781 21 -16.609 1 42.78 92 ALA A C 1
ATOM 725 O O . ALA A 1 92 ? -31.594 21.859 -16.984 1 42.78 92 ALA A O 1
ATOM 726 N N . LYS A 1 93 ? -29.625 20.797 -17.078 1 43.84 93 LYS A N 1
ATOM 727 C CA . LYS A 1 93 ? -29.391 21.547 -18.312 1 43.84 93 LYS A CA 1
ATOM 728 C C . LYS A 1 93 ? -29.859 20.766 -19.531 1 43.84 93 LYS A C 1
ATOM 730 O O . LYS A 1 93 ? -29.812 21.281 -20.656 1 43.84 93 LYS A O 1
ATOM 735 N N . GLU A 1 94 ? -30.109 19.484 -19.188 1 38.12 94 GLU A N 1
ATOM 736 C CA . GLU A 1 94 ? -30.797 18.875 -20.328 1 38.12 94 GLU A CA 1
ATOM 737 C C . GLU A 1 94 ? -32.312 19.016 -20.219 1 38.12 94 GLU A C 1
ATOM 739 O O . GLU A 1 94 ? -32.844 19.047 -19.109 1 38.12 94 GLU A O 1
ATOM 744 N N . MET B 1 1 ? 16.5 -0.488 26.422 1 52.38 1 MET B N 1
ATOM 745 C CA . MET B 1 1 ? 16.797 -0.996 25.078 1 52.38 1 MET B CA 1
ATOM 746 C C . MET B 1 1 ? 16.469 0.048 24.016 1 52.38 1 MET B C 1
ATOM 748 O O . MET B 1 1 ? 15.625 0.918 24.234 1 52.38 1 MET B O 1
ATOM 752 N N . ALA B 1 2 ? 17.328 0.418 23.172 1 65.94 2 ALA B N 1
ATOM 753 C CA . ALA B 1 2 ? 17.188 1.492 22.188 1 65.94 2 ALA B CA 1
ATOM 754 C C . ALA B 1 2 ? 15.922 1.31 21.344 1 65.94 2 ALA B C 1
ATOM 756 O O . ALA B 1 2 ? 15.625 0.199 20.906 1 65.94 2 ALA B O 1
ATOM 757 N N . GLU B 1 3 ? 15 2.137 21.516 1 84.06 3 GLU B N 1
ATOM 758 C CA . GLU B 1 3 ? 13.742 2.09 20.766 1 84.06 3 GLU B CA 1
ATOM 759 C C . GLU B 1 3 ? 13.984 2.031 19.266 1 84.06 3 GLU B C 1
ATOM 761 O O . GLU B 1 3 ? 14.758 2.824 18.734 1 84.06 3 GLU B O 1
ATOM 766 N N . LYS B 1 4 ? 13.602 0.926 18.656 1 92.31 4 LYS B N 1
ATOM 767 C CA . LYS B 1 4 ? 13.758 0.796 17.203 1 92.31 4 LYS B CA 1
ATOM 768 C C . LYS B 1 4 ? 12.883 1.805 16.469 1 92.31 4 LYS B C 1
ATOM 770 O O . LYS B 1 4 ? 11.703 1.968 16.797 1 92.31 4 LYS B O 1
ATOM 775 N N . LEU B 1 5 ? 13.562 2.625 15.633 1 96.25 5 LEU B N 1
ATOM 776 C CA . LEU B 1 5 ? 12.836 3.633 14.875 1 96.25 5 LEU B CA 1
ATOM 777 C C . LEU B 1 5 ? 12.531 3.135 13.461 1 96.25 5 LEU B C 1
ATOM 779 O O . LEU B 1 5 ? 13.266 2.305 12.922 1 96.25 5 LEU B O 1
ATOM 783 N N . ILE B 1 6 ? 11.422 3.605 12.961 1 93.88 6 ILE B N 1
ATOM 784 C CA . ILE B 1 6 ? 11.07 3.32 11.57 1 93.88 6 ILE B CA 1
ATOM 785 C C . ILE B 1 6 ? 10.898 4.629 10.805 1 93.88 6 ILE B C 1
ATOM 787 O O . ILE B 1 6 ? 10.508 5.648 11.375 1 93.88 6 ILE B O 1
ATOM 791 N N . ARG B 1 7 ? 11.234 4.59 9.523 1 94.88 7 ARG B N 1
ATOM 792 C CA . ARG B 1 7 ? 11.039 5.711 8.609 1 94.88 7 ARG B CA 1
ATOM 793 C C . ARG B 1 7 ? 9.828 5.477 7.715 1 94.88 7 ARG B C 1
ATOM 795 O O . ARG B 1 7 ? 9.727 4.438 7.059 1 94.88 7 ARG B O 1
ATOM 802 N N . VAL B 1 8 ? 8.891 6.445 7.715 1 95.25 8 VAL B N 1
ATOM 803 C CA . VAL B 1 8 ? 7.711 6.34 6.859 1 95.25 8 VAL B CA 1
ATOM 804 C C . VAL B 1 8 ? 7.469 7.668 6.145 1 95.25 8 VAL B C 1
ATOM 806 O O . VAL B 1 8 ? 8.141 8.664 6.426 1 95.25 8 VAL B O 1
ATOM 809 N N . GLU B 1 9 ? 6.531 7.57 5.156 1 96 9 GLU B N 1
ATOM 810 C CA . GLU B 1 9 ? 6.105 8.773 4.441 1 96 9 GLU B CA 1
ATOM 811 C C . GLU B 1 9 ? 4.621 9.047 4.66 1 96 9 GLU B C 1
ATOM 813 O O . GLU B 1 9 ? 3.832 8.109 4.836 1 96 9 GLU B O 1
ATOM 818 N N . VAL B 1 10 ? 4.27 10.281 4.711 1 97.19 10 VAL B N 1
ATOM 819 C CA . VAL B 1 10 ? 2.881 10.727 4.746 1 97.19 10 VAL B CA 1
ATOM 820 C C . VAL B 1 10 ? 2.586 11.602 3.531 1 97.19 10 VAL B C 1
ATOM 822 O O . VAL B 1 10 ? 3.277 12.594 3.291 1 97.19 10 VAL B O 1
ATOM 825 N N . ALA B 1 11 ? 1.607 11.195 2.836 1 95.75 11 ALA B N 1
ATOM 826 C CA . ALA B 1 11 ? 1.303 11.883 1.584 1 95.75 11 ALA B CA 1
ATOM 827 C C . ALA B 1 11 ? -0.117 12.445 1.598 1 95.75 11 ALA B C 1
ATOM 829 O O . ALA B 1 11 ? -1.034 11.812 2.133 1 95.75 11 ALA B O 1
ATOM 830 N N . TYR B 1 12 ? -0.285 13.633 1.008 1 95.75 12 TYR B N 1
ATOM 831 C CA . TYR B 1 12 ? -1.563 14.297 0.772 1 95.75 12 TYR B CA 1
ATOM 832 C C . TYR B 1 12 ? -1.562 15.031 -0.565 1 95.75 12 TYR B C 1
ATOM 834 O O . TYR B 1 12 ? -0.671 15.836 -0.836 1 95.75 12 TYR B O 1
ATOM 842 N N . ALA B 1 13 ? -2.578 14.648 -1.379 1 90.12 13 ALA B N 1
ATOM 843 C CA . ALA B 1 13 ? -2.594 15.211 -2.727 1 90.12 13 ALA B CA 1
ATOM 844 C C . ALA B 1 13 ? -3.795 16.125 -2.924 1 90.12 13 ALA B C 1
ATOM 846 O O . ALA B 1 13 ? -4.941 15.695 -2.799 1 90.12 13 ALA B O 1
ATOM 847 N N . LYS B 1 14 ? -3.457 17.359 -3.229 1 86.44 14 LYS B N 1
ATOM 848 C CA . LYS B 1 14 ? -4.441 18.297 -3.779 1 86.44 14 LYS B CA 1
ATOM 849 C C . LYS B 1 14 ? -4.387 18.312 -5.305 1 86.44 14 LYS B C 1
ATOM 851 O O . LYS B 1 14 ? -3.395 17.875 -5.898 1 86.44 14 LYS B O 1
ATOM 856 N N . PRO B 1 15 ? -5.547 18.703 -5.941 1 82.81 15 PRO B N 1
ATOM 857 C CA . PRO B 1 15 ? -5.543 18.734 -7.406 1 82.81 15 PRO B CA 1
ATOM 858 C C . PRO B 1 15 ? -4.316 19.422 -7.984 1 82.81 15 PRO B C 1
ATOM 860 O O . PRO B 1 15 ? -3.762 18.984 -8.992 1 82.81 15 PRO B O 1
ATOM 863 N N . GLU B 1 16 ? -3.742 20.359 -7.348 1 86.06 16 GLU B N 1
ATOM 864 C CA . GLU B 1 16 ? -2.66 21.156 -7.914 1 86.06 16 GLU B CA 1
ATOM 865 C C . GLU B 1 16 ? -1.341 20.891 -7.199 1 86.06 16 GLU B C 1
ATOM 867 O O . GLU B 1 16 ? -0.301 21.438 -7.578 1 86.06 16 GLU B O 1
ATOM 872 N N . GLU B 1 17 ? -1.449 20.109 -6.188 1 88.5 17 GLU B N 1
ATOM 873 C CA . GLU B 1 17 ? -0.232 19.938 -5.402 1 88.5 17 GLU B CA 1
ATOM 874 C C . GLU B 1 17 ? -0.216 18.578 -4.703 1 88.5 17 GLU B C 1
ATOM 876 O O . GLU B 1 17 ? -1.212 18.172 -4.098 1 88.5 17 GLU B O 1
ATOM 881 N N . GLN B 1 18 ? 0.868 17.938 -4.832 1 92.06 18 GLN B N 1
ATOM 882 C CA . GLN B 1 18 ? 1.117 16.734 -4.043 1 92.06 18 GLN B CA 1
ATOM 883 C C . GLN B 1 18 ? 2.252 16.953 -3.047 1 92.06 18 GLN B C 1
ATOM 885 O O . GLN B 1 18 ? 3.328 17.438 -3.418 1 92.06 18 GLN B O 1
ATOM 890 N N . VAL B 1 19 ? 1.977 16.578 -1.775 1 95.62 19 VAL B N 1
ATOM 891 C CA . VAL B 1 19 ? 2.992 16.719 -0.737 1 95.62 19 VAL B CA 1
ATOM 892 C C . VAL B 1 19 ? 3.291 15.359 -0.116 1 95.62 19 VAL B C 1
ATOM 894 O O . VAL B 1 19 ? 2.371 14.602 0.208 1 95.62 19 VAL B O 1
ATOM 897 N N . ILE B 1 20 ? 4.562 15.102 0.002 1 96.06 20 ILE B N 1
ATOM 898 C CA . ILE B 1 20 ? 5.039 13.898 0.683 1 96.06 20 ILE B CA 1
ATOM 899 C C . ILE B 1 20 ? 6.043 14.281 1.767 1 96.06 20 ILE B C 1
ATOM 901 O O . ILE B 1 20 ? 7.055 14.93 1.483 1 96.06 20 ILE B O 1
ATOM 905 N N . LEU B 1 21 ? 5.766 13.844 2.973 1 97.56 21 LEU B N 1
ATOM 906 C CA . LEU B 1 21 ? 6.621 14.172 4.105 1 97.56 21 LEU B CA 1
ATOM 907 C C . LEU B 1 21 ? 7.23 12.914 4.711 1 97.56 21 LEU B C 1
ATOM 909 O O . LEU B 1 21 ? 6.523 11.938 4.973 1 97.56 21 LEU B O 1
ATOM 913 N N . ASN B 1 22 ? 8.516 13.016 4.926 1 97.38 22 ASN B N 1
ATOM 914 C CA . ASN B 1 22 ? 9.188 11.938 5.637 1 97.38 22 ASN B CA 1
ATOM 915 C C . ASN B 1 22 ? 9.102 12.117 7.148 1 97.38 22 ASN B C 1
ATOM 917 O O . ASN B 1 22 ? 9.211 13.234 7.652 1 97.38 22 ASN B O 1
ATOM 921 N N . THR B 1 23 ? 8.844 10.992 7.789 1 97.69 23 THR B N 1
ATOM 922 C CA . THR B 1 23 ? 8.766 11.055 9.242 1 97.69 23 THR B CA 1
ATOM 923 C C . THR B 1 23 ? 9.352 9.797 9.875 1 97.69 23 THR B C 1
ATOM 925 O O . THR B 1 23 ? 9.25 8.711 9.305 1 97.69 23 THR B O 1
ATOM 928 N N . THR B 1 24 ? 10.008 9.969 11.016 1 97.88 24 THR B N 1
ATOM 929 C CA . THR B 1 24 ? 10.594 8.875 11.781 1 97.88 24 THR B CA 1
ATOM 930 C C . THR B 1 24 ? 9.867 8.688 13.109 1 97.88 24 THR B C 1
ATOM 932 O O . THR B 1 24 ? 9.617 9.656 13.828 1 97.88 24 THR B O 1
ATOM 935 N N . LEU B 1 25 ? 9.523 7.465 13.352 1 97.69 25 LEU B N 1
ATOM 936 C CA . LEU B 1 25 ? 8.734 7.133 14.531 1 97.69 25 LEU B CA 1
ATOM 937 C C . LEU B 1 25 ? 9.242 5.855 15.18 1 97.69 25 LEU B C 1
ATOM 939 O O . LEU B 1 25 ? 9.961 5.074 14.555 1 97.69 25 LEU B O 1
ATOM 943 N N . PRO B 1 26 ? 8.891 5.66 16.469 1 97.12 26 PRO B N 1
ATOM 944 C CA . PRO B 1 26 ? 9.195 4.359 17.062 1 97.12 26 PRO B CA 1
ATOM 945 C C . PRO B 1 26 ? 8.438 3.213 16.391 1 97.12 26 PRO B C 1
ATOM 947 O O . PRO B 1 26 ? 7.285 3.389 15.984 1 97.12 26 PRO B O 1
ATOM 950 N N . GLU B 1 27 ? 9.109 2.096 16.297 1 94.81 27 GLU B N 1
ATOM 951 C CA . GLU B 1 27 ? 8.406 0.891 15.867 1 94.81 27 GLU B CA 1
ATOM 952 C C . GLU B 1 27 ? 7.145 0.667 16.703 1 94.81 27 GLU B C 1
ATOM 954 O O . GLU B 1 27 ? 7.164 0.833 17.922 1 94.81 27 GLU B O 1
ATOM 959 N N . GLY B 1 28 ? 6.008 0.318 16.062 1 93.5 28 GLY B N 1
ATOM 960 C CA . GLY B 1 28 ? 4.738 0.171 16.75 1 93.5 28 GLY B CA 1
ATOM 961 C C . GLY B 1 28 ? 3.826 1.372 16.594 1 93.5 28 GLY B C 1
ATOM 962 O O . GLY B 1 28 ? 2.652 1.322 16.969 1 93.5 28 GLY B O 1
ATOM 963 N N . ALA B 1 29 ? 4.375 2.439 16 1 96.69 29 ALA B N 1
ATOM 964 C CA . ALA B 1 29 ? 3.564 3.633 15.773 1 96.69 29 ALA B CA 1
ATOM 965 C C . ALA B 1 29 ? 2.439 3.352 14.781 1 96.69 29 ALA B C 1
ATOM 967 O O . ALA B 1 29 ? 2.562 2.469 13.93 1 96.69 29 ALA B O 1
ATOM 968 N N . THR B 1 30 ? 1.413 4.188 14.867 1 96.56 30 THR B N 1
ATOM 969 C CA . THR B 1 30 ? 0.222 3.977 14.055 1 96.56 30 THR B CA 1
ATOM 970 C C . THR B 1 30 ? 0.151 5.004 12.922 1 96.56 30 THR B C 1
ATOM 972 O O . THR B 1 30 ? 0.938 5.953 12.891 1 96.56 30 THR B O 1
ATOM 975 N N . VAL B 1 31 ? -0.794 4.781 12.102 1 96.25 31 VAL B N 1
ATOM 976 C CA . VAL B 1 31 ? -1.095 5.715 11.023 1 96.25 31 VAL B CA 1
ATOM 977 C C . VAL B 1 31 ? -1.363 7.105 11.602 1 96.25 31 VAL B C 1
ATOM 979 O O . VAL B 1 31 ? -0.823 8.102 11.109 1 96.25 31 VAL B O 1
ATOM 982 N N . GLU B 1 32 ? -2.127 7.152 12.625 1 97.62 32 GLU B N 1
ATOM 983 C CA . GLU B 1 32 ? -2.445 8.43 13.258 1 97.62 32 GLU B CA 1
ATOM 984 C C . GLU B 1 32 ? -1.187 9.109 13.789 1 97.62 32 GLU B C 1
ATOM 986 O O . GLU B 1 32 ? -1.001 10.312 13.594 1 97.62 32 GLU B O 1
ATOM 991 N N . ASP B 1 33 ? -0.362 8.328 14.422 1 98.06 33 ASP B N 1
ATOM 992 C CA . ASP B 1 33 ? 0.892 8.859 14.945 1 98.06 33 ASP B CA 1
ATOM 993 C C . ASP B 1 33 ? 1.708 9.523 13.836 1 98.06 33 ASP B C 1
ATOM 995 O O . ASP B 1 33 ? 2.248 10.617 14.023 1 98.06 33 ASP B O 1
ATOM 999 N N . ALA B 1 34 ? 1.759 8.82 12.742 1 98.12 34 ALA B N 1
ATOM 1000 C CA . ALA B 1 34 ? 2.545 9.312 11.617 1 98.12 34 ALA B CA 1
ATOM 1001 C C . ALA B 1 34 ? 1.958 10.609 11.07 1 98.12 34 ALA B C 1
ATOM 1003 O O . ALA B 1 34 ? 2.695 11.555 10.766 1 98.12 34 ALA B O 1
ATOM 1004 N N . ILE B 1 35 ? 0.665 10.656 10.945 1 97.94 35 ILE B N 1
ATOM 1005 C CA . ILE B 1 35 ? -0.004 11.844 10.422 1 97.94 35 ILE B CA 1
ATOM 1006 C C . ILE B 1 35 ? 0.27 13.031 11.328 1 97.94 35 ILE B C 1
ATOM 1008 O O . ILE B 1 35 ? 0.665 14.102 10.859 1 97.94 35 ILE B O 1
ATOM 1012 N N . ILE B 1 36 ? 0.17 12.836 12.555 1 97.94 36 ILE B N 1
ATOM 1013 C CA . ILE B 1 36 ? 0.331 13.914 13.523 1 97.94 36 ILE B CA 1
ATOM 1014 C C . ILE B 1 36 ? 1.788 14.367 13.555 1 97.94 36 ILE B C 1
ATOM 1016 O O . ILE B 1 36 ? 2.074 15.562 13.477 1 97.94 36 ILE B O 1
ATOM 1020 N N . LYS B 1 37 ? 2.658 13.5 13.562 1 98.19 37 LYS B N 1
ATOM 1021 C CA . LYS B 1 37 ? 4.074 13.812 13.727 1 98.19 37 LYS B CA 1
ATOM 1022 C C . LYS B 1 37 ? 4.656 14.43 12.461 1 98.19 37 LYS B C 1
ATOM 1024 O O . LYS B 1 37 ? 5.594 15.227 12.523 1 98.19 37 LYS B O 1
ATOM 1029 N N . SER B 1 38 ? 4.172 14.078 11.383 1 98 38 SER B N 1
ATOM 1030 C CA . SER B 1 38 ? 4.746 14.469 10.094 1 98 38 SER B CA 1
ATOM 1031 C C . SER B 1 38 ? 4.652 15.977 9.875 1 98 38 SER B C 1
ATOM 1033 O O . SER B 1 38 ? 5.422 16.547 9.102 1 98 38 SER B O 1
ATOM 1035 N N . GLY B 1 39 ? 3.629 16.609 10.484 1 97.56 39 GLY B N 1
ATOM 1036 C CA . GLY B 1 39 ? 3.389 18.031 10.266 1 97.56 39 GLY B CA 1
ATOM 1037 C C . GLY B 1 39 ? 2.416 18.297 9.133 1 97.56 39 GLY B C 1
ATOM 1038 O O . GLY B 1 39 ? 2.143 19.469 8.812 1 97.56 39 GLY B O 1
ATOM 1039 N N . ILE B 1 40 ? 1.889 17.297 8.57 1 97.62 40 ILE B N 1
ATOM 1040 C CA . ILE B 1 40 ? 0.997 17.453 7.43 1 97.62 40 ILE B CA 1
ATOM 1041 C C . ILE B 1 40 ? -0.23 18.266 7.844 1 97.62 40 ILE B C 1
ATOM 1043 O O . ILE B 1 40 ? -0.759 19.062 7.059 1 97.62 40 ILE B O 1
ATOM 1047 N N . LEU B 1 41 ? -0.652 18.188 9.047 1 96.5 41 LEU B N 1
ATOM 1048 C CA . LEU B 1 41 ? -1.828 18.891 9.531 1 96.5 41 LEU B CA 1
ATOM 1049 C C . LEU B 1 41 ? -1.533 20.391 9.695 1 96.5 41 LEU B C 1
ATOM 1051 O O . LEU B 1 41 ? -2.447 21.219 9.648 1 96.5 41 LEU B O 1
ATOM 1055 N N . VAL B 1 42 ? -0.284 20.719 9.93 1 96.44 42 VAL B N 1
ATOM 1056 C CA . VAL B 1 42 ? 0.124 22.125 9.992 1 96.44 42 VAL B CA 1
ATOM 1057 C C . VAL B 1 42 ? 0.081 22.734 8.594 1 96.44 42 VAL B C 1
ATOM 1059 O O . VAL B 1 42 ? -0.382 23.859 8.422 1 96.44 42 VAL B O 1
ATOM 1062 N N . ARG B 1 43 ? 0.489 21.953 7.668 1 94.75 43 ARG B N 1
ATOM 1063 C CA . ARG B 1 43 ? 0.521 22.406 6.285 1 94.75 43 ARG B CA 1
ATOM 1064 C C . ARG B 1 43 ? -0.885 22.469 5.695 1 94.75 43 ARG B C 1
ATOM 1066 O O . ARG B 1 43 ? -1.192 23.359 4.898 1 94.75 43 ARG B O 1
ATOM 1073 N N . PHE B 1 44 ? -1.642 21.531 6.055 1 95.38 44 PHE B N 1
ATOM 1074 C CA . PHE B 1 44 ? -3.016 21.453 5.574 1 95.38 44 PHE B CA 1
ATOM 1075 C C . PHE B 1 44 ? -3.992 21.359 6.742 1 95.38 44 PHE B C 1
ATOM 1077 O O . PHE B 1 44 ? -4.531 20.297 7.031 1 95.38 44 PHE B O 1
ATOM 1084 N N . PRO B 1 45 ? -4.34 22.5 7.289 1 95.25 45 PRO B N 1
ATOM 1085 C CA . PRO B 1 45 ? -5.199 22.5 8.477 1 95.25 45 PRO B CA 1
ATOM 1086 C C . PRO B 1 45 ? -6.629 22.062 8.18 1 95.25 45 PRO B C 1
ATOM 1088 O O . PRO B 1 45 ? -7.398 21.781 9.102 1 95.25 45 PRO B O 1
ATOM 1091 N N . GLU B 1 46 ? -6.965 21.922 6.945 1 92.88 46 GLU B N 1
ATOM 1092 C CA . GLU B 1 46 ? -8.305 21.516 6.547 1 92.88 46 GLU B CA 1
ATOM 1093 C C . GLU B 1 46 ? -8.516 20.016 6.75 1 92.88 46 GLU B C 1
ATOM 1095 O O . GLU B 1 46 ? -9.648 19.531 6.738 1 92.88 46 GLU B O 1
ATOM 1100 N N . ILE B 1 47 ? -7.48 19.359 6.898 1 94.06 47 ILE B N 1
ATOM 1101 C CA . ILE B 1 47 ? -7.598 17.922 7.117 1 94.06 47 ILE B CA 1
ATOM 1102 C C . ILE B 1 47 ? -8.195 17.656 8.5 1 94.06 47 ILE B C 1
ATOM 1104 O O . ILE B 1 47 ? -7.652 18.109 9.508 1 94.06 47 ILE B O 1
ATOM 1108 N N . ASP B 1 48 ? -9.281 16.922 8.453 1 93.75 48 ASP B N 1
ATOM 1109 C CA . ASP B 1 48 ? -9.93 16.5 9.688 1 93.75 48 ASP B CA 1
ATOM 1110 C C . ASP B 1 48 ? -9.672 15.016 9.953 1 93.75 48 ASP B C 1
ATOM 1112 O O . ASP B 1 48 ? -10.273 14.148 9.32 1 93.75 48 ASP B O 1
ATOM 1116 N N . LEU B 1 49 ? -8.898 14.727 10.945 1 92.25 49 LEU B N 1
ATOM 1117 C CA . LEU B 1 49 ? -8.461 13.367 11.234 1 92.25 49 LEU B CA 1
ATOM 1118 C C . LEU B 1 49 ? -9.648 12.477 11.578 1 92.25 49 LEU B C 1
ATOM 1120 O O . LEU B 1 49 ? -9.586 11.258 11.406 1 92.25 49 LEU B O 1
ATOM 1124 N N . SER B 1 50 ? -10.703 13.094 12.062 1 90.62 50 SER B N 1
ATOM 1125 C CA . SER B 1 50 ? -11.867 12.32 12.469 1 90.62 50 SER B CA 1
ATOM 1126 C C . SER B 1 50 ? -12.695 11.891 11.266 1 90.62 50 SER B C 1
ATOM 1128 O O . SER B 1 50 ? -13.562 11.016 11.367 1 90.62 50 SER B O 1
ATOM 1130 N N . GLN B 1 51 ? -12.359 12.422 10.078 1 89.5 51 GLN B N 1
ATOM 1131 C CA . GLN B 1 51 ? -13.203 12.172 8.914 1 89.5 51 GLN B CA 1
ATOM 1132 C C . GLN B 1 51 ? -12.375 11.68 7.73 1 89.5 51 GLN B C 1
ATOM 1134 O O . GLN B 1 51 ? -12.922 11.297 6.695 1 89.5 51 GLN B O 1
ATOM 1139 N N . VAL B 1 52 ? -11.18 11.617 7.855 1 89.94 52 VAL B N 1
ATOM 1140 C CA . VAL B 1 52 ? -10.312 11.344 6.715 1 89.94 52 VAL B CA 1
ATOM 1141 C C . VAL B 1 52 ? -10.297 9.852 6.422 1 89.94 52 VAL B C 1
ATOM 1143 O O . VAL B 1 52 ? -10.492 9.031 7.324 1 89.94 52 VAL B O 1
ATOM 1146 N N . LYS B 1 53 ? -10.141 9.586 5.148 1 90.81 53 LYS B N 1
ATOM 1147 C CA . LYS B 1 53 ? -9.789 8.234 4.711 1 90.81 53 LYS B CA 1
ATOM 1148 C C . LYS B 1 53 ? -8.297 8.125 4.414 1 90.81 53 LYS B C 1
ATOM 1150 O O . LYS B 1 53 ? -7.699 9.047 3.854 1 90.81 53 LYS B O 1
ATOM 1155 N N . VAL B 1 54 ? -7.801 7.008 4.855 1 93 54 VAL B N 1
ATOM 1156 C CA . VAL B 1 54 ? -6.367 6.828 4.656 1 93 54 VAL B CA 1
ATOM 1157 C C . VAL B 1 54 ? -6.09 5.43 4.105 1 93 54 VAL B C 1
ATOM 1159 O O . VAL B 1 54 ? -6.91 4.52 4.266 1 93 54 VAL B O 1
ATOM 1162 N N . GLY B 1 55 ? -4.922 5.363 3.445 1 90.69 55 GLY B N 1
ATOM 1163 C CA . GLY B 1 55 ? -4.406 4.09 2.967 1 90.69 55 GLY B CA 1
ATOM 1164 C C . GLY B 1 55 ? -2.908 3.943 3.148 1 90.69 55 GLY B C 1
ATOM 1165 O O . GLY B 1 55 ? -2.199 4.938 3.312 1 90.69 55 GLY B O 1
ATOM 1166 N N . ILE B 1 56 ? -2.482 2.719 3.219 1 89.69 56 ILE B N 1
ATOM 1167 C CA . ILE B 1 56 ? -1.052 2.463 3.332 1 89.69 56 ILE B CA 1
ATOM 1168 C C . ILE B 1 56 ? -0.539 1.819 2.045 1 89.69 56 ILE B C 1
ATOM 1170 O O . ILE B 1 56 ? -1.155 0.888 1.522 1 89.69 56 ILE B O 1
ATOM 1174 N N . PHE B 1 57 ? 0.46 2.443 1.504 1 82 57 PHE B N 1
ATOM 1175 C CA . PHE B 1 57 ? 1.2 1.885 0.379 1 82 57 PHE B CA 1
ATOM 1176 C C . PHE B 1 57 ? 2.627 1.538 0.788 1 82 57 PHE B C 1
ATOM 1178 O O . PHE B 1 57 ? 3.303 2.336 1.44 1 82 57 PHE B O 1
ATOM 1185 N N . SER B 1 58 ? 2.885 0.359 0.682 1 77.88 58 SER B N 1
ATOM 1186 C CA . SER B 1 58 ? 4.281 0.015 0.929 1 77.88 58 SER B CA 1
ATOM 1187 C C . SER B 1 58 ? 5.074 -0.046 -0.373 1 77.88 58 SER B C 1
ATOM 1189 O O . SER B 1 58 ? 4.547 -0.454 -1.409 1 77.88 58 SER B O 1
ATOM 1191 N N . GLY B 1 59 ? 6.109 0.767 -0.42 1 70.81 59 GLY B N 1
ATOM 1192 C CA . GLY B 1 59 ? 7.027 0.572 -1.534 1 70.81 59 GLY B CA 1
ATOM 1193 C C . GLY B 1 59 ? 7.359 -0.886 -1.786 1 70.81 59 GLY B C 1
ATOM 1194 O O . GLY B 1 59 ? 6.609 -1.778 -1.384 1 70.81 59 GLY B O 1
ATOM 1195 N N . ALA B 1 60 ? 8.461 -1.156 -2.459 1 75.19 60 ALA B N 1
ATOM 1196 C CA . ALA B 1 60 ? 8.992 -2.5 -2.674 1 75.19 60 ALA B CA 1
ATOM 1197 C C . ALA B 1 60 ? 9.133 -3.252 -1.354 1 75.19 60 ALA B C 1
ATOM 1199 O O . ALA B 1 60 ? 9.562 -2.68 -0.349 1 75.19 60 ALA B O 1
ATOM 1200 N N . CYS B 1 61 ? 8.438 -4.402 -1.286 1 84.31 61 CYS B N 1
ATOM 1201 C CA . CYS B 1 61 ? 8.484 -5.188 -0.057 1 84.31 61 CYS B CA 1
ATOM 1202 C C . CYS B 1 61 ? 9.164 -6.531 -0.292 1 84.31 61 CYS B C 1
ATOM 1204 O O . CYS B 1 61 ? 9.453 -6.895 -1.434 1 84.31 61 CYS B O 1
ATOM 1206 N N . LYS B 1 62 ? 9.445 -7.133 0.865 1 88.19 62 LYS B N 1
ATOM 1207 C CA . LYS B 1 62 ? 10.078 -8.445 0.801 1 88.19 62 LYS B CA 1
ATOM 1208 C C . LYS B 1 62 ? 9.031 -9.555 0.708 1 88.19 62 LYS B C 1
ATOM 1210 O O . LYS B 1 62 ? 7.914 -9.406 1.214 1 88.19 62 LYS B O 1
ATOM 1215 N N . LEU B 1 63 ? 9.477 -10.594 0.12 1 93.81 63 LEU B N 1
ATOM 1216 C CA . LEU B 1 63 ? 8.594 -11.742 -0.04 1 93.81 63 LEU B CA 1
ATOM 1217 C C .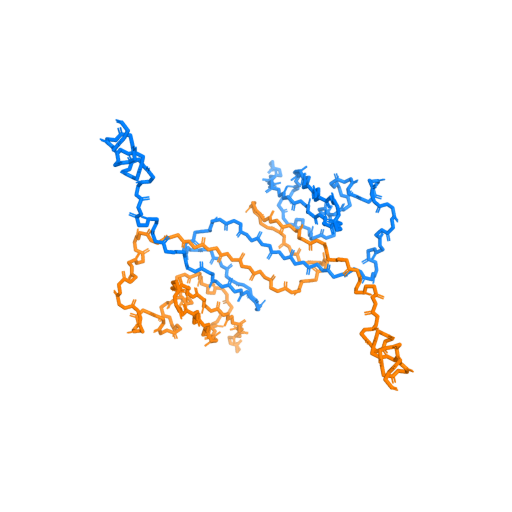 LEU B 1 63 ? 8.195 -12.32 1.315 1 93.81 63 LEU B C 1
ATOM 1219 O O . LEU B 1 63 ? 7.133 -12.93 1.449 1 93.81 63 LEU B O 1
ATOM 1223 N N . ASN B 1 64 ? 9.016 -12.109 2.332 1 93.88 64 ASN B N 1
ATOM 1224 C CA . ASN B 1 64 ? 8.742 -12.703 3.635 1 93.88 64 ASN B CA 1
ATOM 1225 C C . ASN B 1 64 ? 7.961 -11.75 4.535 1 93.88 64 ASN B C 1
ATOM 1227 O O . ASN B 1 64 ? 7.734 -12.047 5.707 1 93.88 64 ASN B O 1
ATOM 1231 N N . GLN B 1 65 ? 7.512 -10.664 4.031 1 89.56 65 GLN B N 1
ATOM 1232 C CA . GLN B 1 65 ? 6.723 -9.719 4.816 1 89.56 65 GLN B CA 1
ATOM 1233 C C . GLN B 1 65 ? 5.348 -10.297 5.145 1 89.56 65 GLN B C 1
ATOM 1235 O O . GLN B 1 65 ? 4.664 -10.828 4.266 1 89.56 65 GLN B O 1
ATOM 1240 N N . VAL B 1 66 ? 4.965 -10.133 6.41 1 90.62 66 VAL B N 1
ATOM 1241 C CA . VAL B 1 66 ? 3.682 -10.641 6.875 1 90.62 66 VAL B CA 1
ATOM 1242 C C . VAL B 1 66 ? 2.553 -9.742 6.383 1 90.62 66 VAL B C 1
ATOM 1244 O O . VAL B 1 66 ? 2.672 -8.516 6.426 1 90.62 66 VAL B O 1
ATOM 1247 N N . LEU B 1 67 ? 1.473 -10.383 5.996 1 90.12 67 LEU B N 1
ATOM 1248 C CA . LEU B 1 67 ? 0.327 -9.68 5.434 1 90.12 67 LEU B CA 1
ATOM 1249 C C . LEU B 1 67 ? -0.74 -9.445 6.5 1 90.12 67 LEU B C 1
ATOM 1251 O O . LEU B 1 67 ? -0.791 -10.156 7.504 1 90.12 67 LEU B O 1
ATOM 1255 N N . LYS B 1 68 ? -1.521 -8.445 6.273 1 85.56 68 LYS B N 1
ATOM 1256 C CA . LYS B 1 68 ? -2.701 -8.156 7.082 1 85.56 68 LYS B CA 1
ATOM 1257 C C . LYS B 1 68 ? -3.975 -8.242 6.246 1 85.56 68 LYS B C 1
ATOM 1259 O O . LYS B 1 68 ? -3.914 -8.289 5.016 1 85.56 68 LYS B O 1
ATOM 1264 N N . GLU B 1 69 ? -5.023 -8.219 7.031 1 88.5 69 GLU B N 1
ATOM 1265 C CA . GLU B 1 69 ? -6.328 -8.281 6.375 1 88.5 69 GLU B CA 1
ATOM 1266 C C . GLU B 1 69 ? -6.488 -7.148 5.363 1 88.5 69 GLU B C 1
ATOM 1268 O O . GLU B 1 69 ? -6.156 -5.996 5.652 1 88.5 69 GLU B O 1
ATOM 1273 N N . PHE B 1 70 ? -6.848 -7.465 4.023 1 87.31 70 PHE B N 1
ATOM 1274 C CA . PHE B 1 70 ? -7.227 -6.547 2.955 1 87.31 70 PHE B CA 1
ATOM 1275 C C . PHE B 1 70 ? -5.992 -5.949 2.293 1 87.31 70 PHE B C 1
ATOM 1277 O O . PHE B 1 70 ? -6.098 -5.004 1.509 1 87.31 70 PHE B O 1
ATOM 1284 N N . ASP B 1 71 ? -4.871 -6.488 2.594 1 89 71 ASP B N 1
ATOM 1285 C CA . ASP B 1 71 ? -3.697 -6.105 1.817 1 89 71 ASP B CA 1
ATOM 1286 C C . ASP B 1 71 ? -3.83 -6.551 0.364 1 89 71 ASP B C 1
ATOM 1288 O O . ASP B 1 71 ? -4.449 -7.578 0.078 1 89 71 ASP B O 1
ATOM 1292 N N . ARG B 1 72 ? -3.283 -5.707 -0.491 1 91.56 72 ARG B N 1
ATOM 1293 C CA . ARG B 1 72 ? -3.115 -6.137 -1.876 1 91.56 72 ARG B CA 1
ATOM 1294 C C . ARG B 1 72 ? -1.639 -6.258 -2.236 1 91.56 72 ARG B C 1
ATOM 1296 O O . ARG B 1 72 ? -0.883 -5.289 -2.117 1 91.56 72 ARG B O 1
ATOM 1303 N N . VAL B 1 73 ? -1.277 -7.387 -2.639 1 94.44 73 VAL B N 1
ATOM 1304 C CA . VAL B 1 73 ? 0.079 -7.633 -3.117 1 94.44 73 VAL B CA 1
ATOM 1305 C C . VAL B 1 73 ? 0.162 -7.332 -4.613 1 94.44 73 VAL B C 1
ATOM 1307 O O . VAL B 1 73 ? -0.528 -7.961 -5.418 1 94.44 73 VAL B O 1
ATOM 1310 N N . GLU B 1 74 ? 1.001 -6.402 -4.906 1 93.12 74 GLU B N 1
ATOM 1311 C CA . GLU B 1 74 ? 1.244 -6.055 -6.305 1 93.12 74 GLU B CA 1
ATOM 1312 C C . GLU B 1 74 ? 2.557 -6.656 -6.801 1 93.12 74 GLU B C 1
ATOM 1314 O O . GLU B 1 74 ? 3.613 -6.426 -6.207 1 93.12 74 GLU B O 1
ATOM 1319 N N . ILE B 1 75 ? 2.529 -7.434 -7.895 1 94.19 75 ILE B N 1
ATOM 1320 C CA . ILE B 1 75 ? 3.721 -7.973 -8.539 1 94.19 75 ILE B CA 1
ATOM 1321 C C . ILE B 1 75 ? 4.105 -7.098 -9.734 1 94.19 75 ILE B C 1
ATOM 1323 O O . ILE B 1 75 ? 3.312 -6.918 -10.656 1 94.19 75 ILE B O 1
ATOM 1327 N N . TYR B 1 76 ? 5.273 -6.676 -9.68 1 90.88 76 TYR B N 1
ATOM 1328 C CA . TYR B 1 76 ? 5.723 -5.766 -10.727 1 90.88 76 TYR B CA 1
ATOM 1329 C C . TYR B 1 76 ? 6.434 -6.527 -11.844 1 90.88 76 TYR B C 1
ATOM 1331 O O . TYR B 1 76 ? 7.184 -7.473 -11.578 1 90.88 76 TYR B O 1
ATOM 1339 N N . ARG B 1 77 ? 6.156 -6.133 -13.016 1 86.5 77 ARG B N 1
ATOM 1340 C CA . ARG B 1 77 ? 6.848 -6.723 -14.156 1 86.5 77 ARG B CA 1
ATOM 1341 C C . ARG B 1 77 ? 8.289 -6.23 -14.234 1 86.5 77 ARG B C 1
ATOM 1343 O O . ARG B 1 77 ? 8.578 -5.078 -13.906 1 86.5 77 ARG B O 1
ATOM 1350 N N . PRO B 1 78 ? 9.18 -7.215 -14.648 1 78.62 78 PRO B N 1
ATOM 1351 C CA . PRO B 1 78 ? 10.547 -6.758 -14.875 1 78.62 78 PRO B CA 1
ATOM 1352 C C . PRO B 1 78 ? 10.641 -5.707 -15.984 1 78.62 78 PRO B C 1
ATOM 1354 O O . PRO B 1 78 ? 9.859 -5.738 -16.938 1 78.62 78 PRO B O 1
ATOM 1357 N N . LEU B 1 79 ? 11.281 -4.645 -15.664 1 65.94 79 LEU B N 1
ATOM 1358 C CA . LEU B 1 79 ? 11.484 -3.609 -16.672 1 65.94 79 LEU B CA 1
ATOM 1359 C C . LEU B 1 79 ? 12.039 -4.207 -17.953 1 65.94 79 LEU B C 1
ATOM 1361 O O . LEU B 1 79 ? 12.945 -5.039 -17.922 1 65.94 79 LEU B O 1
ATOM 1365 N N . LEU B 1 80 ? 11.125 -4.531 -18.828 1 60.47 80 LEU B N 1
ATOM 1366 C CA . LEU B 1 80 ? 11.625 -5.105 -20.078 1 60.47 80 LEU B CA 1
ATOM 1367 C C . LEU B 1 80 ? 12.82 -4.32 -20.594 1 60.47 80 LEU B C 1
ATOM 1369 O O . LEU B 1 80 ? 13.789 -4.91 -21.094 1 60.47 80 LEU B O 1
ATOM 1373 N N . HIS B 1 81 ? 12.523 -3.078 -21.234 1 51.41 81 HIS B N 1
ATOM 1374 C CA . HIS B 1 81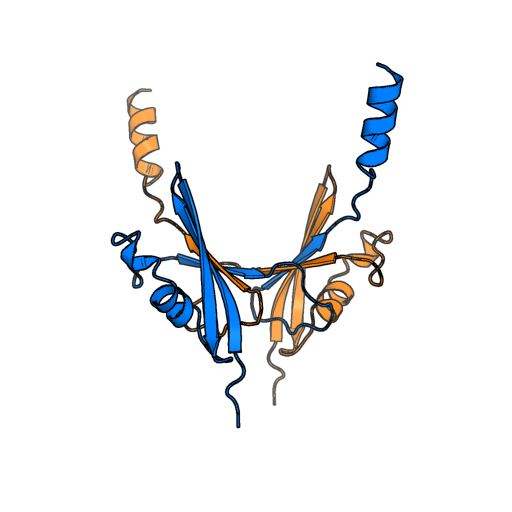 ? 13.492 -2.438 -22.109 1 51.41 81 HIS B CA 1
ATOM 1375 C C . HIS B 1 81 ? 14.508 -1.629 -21.312 1 51.41 81 HIS B C 1
ATOM 1377 O O . HIS B 1 81 ? 14.141 -0.809 -20.484 1 51.41 81 HIS B O 1
ATOM 1383 N N . ASP B 1 82 ? 15.648 -2.176 -21.109 1 50.81 82 ASP B N 1
ATOM 1384 C CA . ASP B 1 82 ? 16.75 -1.3 -20.75 1 50.81 82 ASP B CA 1
ATOM 1385 C C . ASP B 1 82 ? 16.672 0.026 -21.5 1 50.81 82 ASP B C 1
ATOM 1387 O O . ASP B 1 82 ? 16.734 0.051 -22.734 1 50.81 82 ASP B O 1
ATOM 1391 N N . PRO B 1 83 ? 16.109 0.99 -20.797 1 49.22 83 PRO B N 1
ATOM 1392 C CA . PRO B 1 83 ? 16.094 2.291 -21.484 1 49.22 83 PRO B CA 1
ATOM 1393 C C . PRO B 1 83 ? 17.328 2.521 -22.344 1 49.22 83 PRO B C 1
ATOM 1395 O O . PRO B 1 83 ? 17.297 3.35 -23.266 1 49.22 83 PRO B O 1
ATOM 1398 N N . LYS B 1 84 ? 18.344 2.037 -21.906 1 47.59 84 LYS B N 1
ATOM 1399 C CA . LYS B 1 84 ? 19.562 2.299 -22.672 1 47.59 84 LYS B CA 1
ATOM 1400 C C . LYS B 1 84 ? 19.453 1.749 -24.094 1 47.59 84 LYS B C 1
ATOM 1402 O O . LYS B 1 84 ? 20.125 2.229 -25.016 1 47.59 84 LYS B O 1
ATOM 1407 N N . GLU B 1 85 ? 18.703 0.799 -24.219 1 43.34 85 GLU B N 1
ATOM 1408 C CA . GLU B 1 85 ? 18.656 0.294 -25.594 1 43.34 85 GLU B CA 1
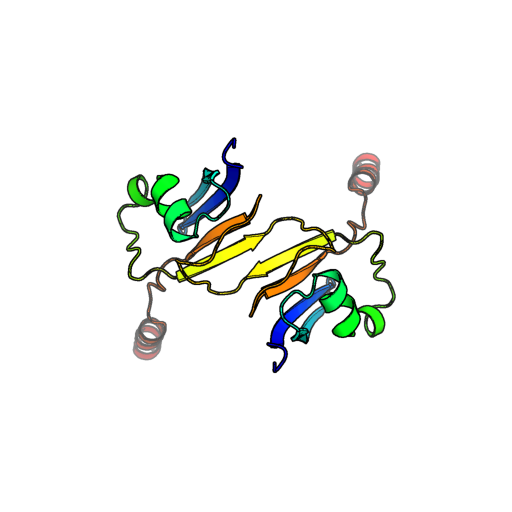ATOM 1409 C C . GLU B 1 85 ? 17.719 1.15 -26.453 1 43.34 85 GLU B C 1
ATOM 1411 O O . GLU B 1 85 ? 17.922 1.255 -27.656 1 43.34 85 GLU B O 1
ATOM 1416 N N . SER B 1 86 ? 16.734 1.634 -25.875 1 43.97 86 SER B N 1
ATOM 1417 C CA . SER B 1 86 ? 15.875 2.514 -26.656 1 43.97 86 SER B CA 1
ATOM 1418 C C . SER B 1 86 ? 16.578 3.828 -26.984 1 43.97 86 SER B C 1
ATOM 1420 O O . SER B 1 86 ? 16.312 4.445 -28.016 1 43.97 86 SER B O 1
ATOM 1422 N N . ARG B 1 87 ? 17.375 4.188 -26.188 1 46 87 ARG B N 1
ATOM 1423 C CA . ARG B 1 87 ? 18.125 5.391 -26.516 1 46 87 ARG B CA 1
ATOM 1424 C C . ARG B 1 87 ? 19.156 5.102 -27.609 1 46 87 ARG B C 1
ATOM 1426 O O . ARG B 1 87 ? 19.562 6.012 -28.328 1 46 87 ARG B O 1
ATOM 1433 N N . ARG B 1 88 ? 19.656 3.982 -27.625 1 47.47 88 ARG B N 1
ATOM 1434 C CA . ARG B 1 88 ? 20.625 3.734 -28.672 1 47.47 88 ARG B CA 1
ATOM 1435 C C . ARG B 1 88 ? 19.969 3.756 -30.047 1 47.47 88 ARG B C 1
ATOM 1437 O O . ARG B 1 88 ? 20.562 4.234 -31.016 1 47.47 88 ARG B O 1
ATOM 1444 N N . SER B 1 89 ? 18.844 3.197 -29.984 1 44.31 89 SER B N 1
ATOM 1445 C CA . SER B 1 89 ? 18.266 3.195 -31.328 1 44.31 89 SER B CA 1
ATOM 1446 C C . SER B 1 89 ? 17.781 4.586 -31.734 1 44.31 89 SER B C 1
ATOM 1448 O O . SER B 1 89 ? 17.766 4.926 -32.906 1 44.31 89 SER B O 1
ATOM 1450 N N . LYS B 1 90 ? 17.453 5.371 -30.781 1 46.34 90 LYS B N 1
ATOM 1451 C CA . LYS B 1 90 ? 17.062 6.73 -31.156 1 46.34 90 LYS B CA 1
ATOM 1452 C C . LYS B 1 90 ? 18.281 7.574 -31.484 1 46.34 90 LYS B C 1
ATOM 1454 O O . LYS B 1 90 ? 18.219 8.461 -32.344 1 46.34 90 LYS B O 1
ATOM 1459 N N . ALA B 1 91 ? 19.297 7.492 -30.719 1 48.09 91 ALA B N 1
ATOM 1460 C CA . ALA B 1 91 ? 20.5 8.25 -31.062 1 48.09 91 ALA B CA 1
ATOM 1461 C C . ALA B 1 91 ? 21.109 7.746 -32.375 1 48.09 91 ALA B C 1
ATOM 1463 O O . ALA B 1 91 ? 21.75 8.508 -33.094 1 48.09 91 ALA B O 1
ATOM 1464 N N . ALA B 1 92 ? 20.922 6.543 -32.594 1 44.12 92 ALA B N 1
ATOM 1465 C CA . ALA B 1 92 ? 21.484 6.078 -33.875 1 44.12 92 ALA B CA 1
ATOM 1466 C C . ALA B 1 92 ? 20.656 6.598 -35.062 1 44.12 92 ALA B C 1
ATOM 1468 O O . ALA B 1 92 ? 21.125 6.574 -36.188 1 44.12 92 ALA B O 1
ATOM 1469 N N . LYS B 1 93 ? 19.438 6.852 -34.688 1 42.34 93 LYS B N 1
ATOM 1470 C CA . LYS B 1 93 ? 18.703 7.375 -35.844 1 42.34 93 LYS B CA 1
ATOM 1471 C C . LYS B 1 93 ? 18.875 8.891 -35.969 1 42.34 93 LYS B C 1
ATOM 1473 O O . LYS B 1 93 ? 18.359 9.5 -36.906 1 42.34 93 LYS B O 1
ATOM 1478 N N . GLU B 1 94 ? 19.391 9.391 -34.781 1 38.75 94 GLU B N 1
ATOM 1479 C CA . GLU B 1 94 ? 19.781 10.766 -35.094 1 38.75 94 GLU B CA 1
ATOM 1480 C C . GLU B 1 94 ? 21.203 10.828 -35.656 1 38.75 94 GLU B C 1
ATOM 1482 O O . GLU B 1 94 ? 22.031 9.992 -35.312 1 38.75 94 GLU B O 1
#

Organism: Methylotuvimicrobium buryatense (NCBI:txid95641)

Radius of gyration: 20.49 Å; Cα contacts (8 Å, |Δi|>4): 326; chains: 2; bounding box: 53×45×61 Å

Sequence (188 aa):
MAEKLIRVEVAYAKPEEQVILNTTLPEGATVEDAIIKSGILVRFPEIDLSQVKVGIFSGACKLNQVLKEFDRVEIYRPLLHDPKESRRSKAAKEMAEKLIRVEVAYAKPEEQVILNTTLPEGATVEDAIIKSGILVRFPEIDLSQVKVGIFSGACKLNQVLKEFDRVEIYRPLLHDPKESRRSKAAKE

Foldseek 3Di:
DPFDKDKDWDWDDDPVDIDIFIDIDGPPDDPVRCCVRRCVCVVPVVDDPVDDDDDDDDDDDDPPDDDDPPDDDDDDDDPPDPVVVVVVVVVVVD/DPFDKDKDWDWDDDPVDIDIFIDIDGPPDDPVRCCVRRCVCVVPVVDDPVDDDDDDDDDDDDPPDDDDPPDDDDDDDDPPDPVVVVVVVVVVVD

Solvent-accessible surface area (backbone atoms only — not comparable to full-atom values): 10699 Å² total; per-residue (Å²): 127,84,77,54,69,30,49,31,36,42,32,43,62,50,101,89,44,75,45,74,34,74,37,74,42,52,65,71,39,24,45,45,55,50,47,64,70,46,42,54,50,74,77,38,66,81,64,46,83,92,72,56,48,32,26,40,35,35,50,84,50,57,55,78,40,65,55,54,72,50,29,28,38,37,45,47,69,75,79,76,72,55,63,67,55,58,48,46,53,52,52,65,72,91,128,83,78,55,69,28,49,31,34,42,32,42,62,49,100,89,42,76,47,76,34,75,36,75,41,53,64,72,39,24,45,46,53,49,46,64,69,45,43,54,50,75,78,38,68,81,64,48,82,92,70,56,47,32,27,39,36,35,49,83,49,58,55,77,39,67,53,55,73,51,28,28,38,38,45,48,69,76,80,74,72,57,62,68,56,58,47,48,57,50,54,66,72,92